Protein 7JLI (pdb70)

Nearest PDB structures (foldseek):
  7jli-assembly1_A  TM=1.004E+00  e=8.071E-49  Bacillus subtilis
  7jlr-assembly1_A-2  TM=1.001E+00  e=3.124E-47  Bacillus subtilis
  4u82-assembly1_A  TM=9.475E-01  e=7.177E-30  Staphylococcus aureus subsp. aureus N315
  1x09-assembly1_A  TM=9.627E-01  e=8.460E-27  Escherichia coli
  1x07-assembly1_A  TM=9.651E-01  e=2.805E-26  Escherichia coli

Solvent-accessible surface area: 13464 Å² total; per-residue (Å²): 228,49,65,63,113,54,0,93,177,30,125,36,3,78,1,0,0,0,0,22,27,7,30,12,154,12,0,168,122,124,106,79,85,80,46,29,0,17,60,35,2,17,57,4,7,18,122,5,0,100,8,0,45,93,7,46,4,114,6,0,0,0,16,31,57,52,59,167,115,174,168,61,87,157,122,9,34,56,56,53,61,87,22,25,17,64,10,14,119,70,27,28,92,80,0,64,146,46,57,0,21,6,74,53,15,12,66,91,107,49,18,44,60,112,0,49,161,33,12,91,123,0,28,104,68,0,42,168,30,125,25,6,22,0,1,25,0,30,50,13,11,0,178,80,2,52,81,56,1,49,141,57,7,58,78,91,44,172,124,63,85,23,85,119,141,83,58,86,135,85,49,29,40,72,49,7,70,9,107,78,22,72,74,4,62,0,1,0,5,0,11,28,58,114,135,45,39,62,0,0,55,76,5,5,72,212,17,67,64,12,68,30,116,32,18,1,7,34,3,137,82,78,68,2,6,48,6,0,0,71,19,15,77,83,74,122,206,189,86,66,231

Organism: Bacillus subtilis (strain 168) (NCBI:txid224308)

B-factor: mean 40.58, std 14.98, range [21.65, 144.67]

Sequence (241 aa):
RYTKEDILKGEIPEHIAIIMDGNGRWAKKRSLPRIAGHHEGMKVVKRTTKLANELGVKVLTLYAFSTENWKRPKMEVDFLMKLPEEFLNTYLPELVEENVQVRIIGDETALPAHTLRAIEKAVQDTAQNDGMILNFALNYGGRTTEIVSSAAKSLAEKVKEGSLNIEDIDEESLFSTYLMTESLQDPELLIRTSGEIRLSNFMLWQVAYSEFVFTDVLWPDFKEEDHFLQALGEFQQRGRRFGGI

CATH classification: 3.40.1180.10

Secondary structure (DSSP, 8-state):
---HHHHHTSPPPSEEEEE---HHHHHHHTT--HHHHHHHHHHHHHHHHHHHHHTT-SEEEEE---GGGS---HHHHHHHHHHHHHHHHHHHHHHHHTT-EEEEES-GGGS-HHHHHHHHHHHHHHTT--S-EEEEE-S--HHHHHHHHHHHHHHHHHHTS--GGG--HHHHHTTSTTTTSPPPSEEEE-TT----TTSSTTTTTT-EEEE--S-GGG--HHHHHHHHHHHHHHHT--S--

Structure (mmCIF, N/CA/C/O backbone):
data_7JLI
#
_entry.id   7JLI
#
_cell.length_a   59.539
_cell.length_b   59.539
_cell.length_c   161.798
_cell.angle_alpha   90.000
_cell.angle_beta   90.000
_cell.angle_gamma   90.000
#
_symmetry.space_group_name_H-M   'P 43 21 2'
#
loop_
_entity.id
_entity.type
_entity.pdbx_description
1 polymer 'Isoprenyl transferase'
2 non-polymer DI(HYDROXYETHYL)ETHER
3 water water
#
loop_
_atom_site.group_PDB
_atom_site.id
_atom_site.type_symbol
_atom_site.label_atom_id
_atom_site.label_alt_id
_atom_site.label_comp_id
_atom_site.label_asym_id
_atom_site.label_entity_id
_atom_site.label_seq_id
_atom_site.pdbx_PDB_ins_code
_atom_site.Cartn_x
_atom_site.Cartn_y
_atom_site.Cartn_z
_atom_site.occupancy
_atom_site.B_iso_or_equiv
_atom_site.auth_seq_id
_atom_site.auth_comp_id
_atom_site.auth_asym_id
_atom_site.auth_atom_id
_atom_site.pdbx_PDB_model_num
ATOM 1 N N . ARG A 1 20 ? 16.838 1.402 -33.452 1.00 88.93 20 ARG A N 1
ATOM 2 C CA . ARG A 1 20 ? 17.919 1.679 -34.389 1.00 91.48 20 ARG A CA 1
ATOM 3 C C . ARG A 1 20 ? 18.161 3.189 -34.553 1.00 85.73 20 ARG A C 1
ATOM 4 O O . ARG A 1 20 ? 19.270 3.603 -34.867 1.00 89.39 20 ARG A O 1
ATOM 12 N N . TYR A 1 21 ? 17.128 4.006 -34.326 1.00 76.84 21 TYR A N 1
ATOM 13 C CA . TYR A 1 21 ? 17.237 5.463 -34.409 1.00 71.47 21 TYR A CA 1
ATOM 14 C C . TYR A 1 21 ? 17.644 6.030 -33.047 1.00 68.55 21 TYR A C 1
ATOM 15 O O . TYR A 1 21 ? 16.936 5.830 -32.056 1.00 66.75 21 TYR A O 1
ATOM 24 N N . THR A 1 22 ? 18.777 6.739 -32.998 1.00 68.67 22 THR A N 1
ATOM 25 C CA . THR A 1 22 ? 19.182 7.454 -31.791 1.00 66.47 22 THR A CA 1
ATOM 26 C C . THR A 1 22 ? 18.444 8.790 -31.685 1.00 62.03 22 THR A C 1
ATOM 27 O O . THR A 1 22 ? 17.812 9.263 -32.632 1.00 58.89 22 THR A O 1
ATOM 31 N N . LYS A 1 23 ? 18.549 9.425 -30.518 1.00 62.45 23 LYS A N 1
ATOM 32 C CA . LYS A 1 23 ? 17.979 10.760 -30.381 1.00 60.64 23 LYS A CA 1
ATOM 33 C C . LYS A 1 23 ? 18.722 11.772 -31.251 1.00 62.58 23 LYS A C 1
ATOM 34 O O . LYS A 1 23 ? 18.107 12.680 -31.819 1.00 59.44 23 LYS A O 1
ATOM 40 N N . GLU A 1 24 ? 20.052 11.639 -31.368 1.00 68.06 24 GLU A N 1
ATOM 41 C CA . GLU A 1 24 ? 20.786 12.544 -32.248 1.00 71.72 24 GLU A CA 1
ATOM 42 C C . GLU A 1 24 ? 20.472 12.267 -33.711 1.00 69.09 24 GLU A C 1
ATOM 43 O O . GLU A 1 24 ? 20.473 13.192 -34.530 1.00 68.59 24 GLU A O 1
ATOM 49 N N . ASP A 1 25 ? 20.207 11.007 -34.059 1.00 68.26 25 ASP A N 1
ATOM 50 C CA . ASP A 1 25 ? 19.747 10.693 -35.405 1.00 66.66 25 ASP A CA 1
ATOM 51 C C . ASP A 1 25 ? 18.469 11.445 -35.724 1.00 60.44 25 ASP A C 1
ATOM 52 O O . ASP A 1 25 ? 18.317 12.003 -36.816 1.00 59.15 25 ASP A O 1
ATOM 57 N N . ILE A 1 26 ? 17.524 11.438 -34.781 1.00 56.31 26 ILE A N 1
ATOM 58 C CA . ILE A 1 26 ? 16.228 12.061 -35.002 1.00 51.33 26 ILE A CA 1
ATOM 59 C C . ILE A 1 26 ? 16.370 13.567 -35.121 1.00 50.56 26 ILE A C 1
ATOM 60 O O . ILE A 1 26 ? 15.748 14.191 -35.982 1.00 48.33 26 ILE A O 1
ATOM 65 N N . LEU A 1 27 ? 17.197 14.175 -34.267 1.00 52.90 27 LEU A N 1
ATOM 66 C CA . LEU A 1 27 ? 17.368 15.625 -34.288 1.00 53.60 27 LEU A CA 1
ATOM 67 C C . LEU A 1 27 ? 17.978 16.129 -35.585 1.00 55.29 27 LEU A C 1
ATOM 68 O O . LEU A 1 27 ? 17.909 17.329 -35.857 1.00 54.82 27 LEU A O 1
ATOM 73 N N . LYS A 1 28 ? 18.608 15.250 -36.365 1.00 57.60 28 LYS A N 1
ATOM 74 C CA . LYS A 1 28 ? 19.135 15.651 -37.663 1.00 59.51 28 LYS A CA 1
ATOM 75 C C . LYS A 1 28 ? 18.027 15.930 -38.679 1.00 56.43 28 LYS A C 1
ATOM 76 O O . LYS A 1 28 ? 18.250 16.690 -39.623 1.00 56.45 28 LYS A O 1
ATOM 82 N N . GLY A 1 29 ? 16.830 15.348 -38.515 1.00 53.71 29 GLY A N 1
ATOM 83 C CA . GLY A 1 29 ? 15.789 15.434 -39.490 1.00 52.14 29 GLY A CA 1
ATOM 84 C C . GLY A 1 29 ? 14.622 16.314 -39.062 1.00 49.27 29 GLY A C 1
ATOM 85 O O . GLY A 1 29 ? 14.697 17.064 -38.086 1.00 48.35 29 GLY A O 1
ATOM 86 N N . GLU A 1 30 ? 13.531 16.215 -39.818 1.00 48.07 30 GLU A N 1
ATOM 87 C CA . GLU A 1 30 ? 12.373 17.067 -39.584 1.00 46.56 30 GLU A CA 1
ATOM 88 C C . GLU A 1 30 ? 11.617 16.605 -38.345 1.00 42.45 30 GLU A C 1
ATOM 89 O O . GLU A 1 30 ? 11.303 15.419 -38.217 1.00 39.67 30 GLU A O 1
ATOM 95 N N . ILE A 1 31 ? 11.315 17.542 -37.459 1.00 41.85 31 ILE A N 1
ATOM 96 C CA . ILE A 1 31 ? 10.489 17.293 -36.271 1.00 40.08 31 ILE A CA 1
ATOM 97 C C . ILE A 1 31 ? 9.106 17.826 -36.563 1.00 38.66 31 ILE A C 1
ATOM 98 O O . ILE A 1 31 ? 8.961 19.035 -36.827 1.00 39.07 31 ILE A O 1
ATOM 103 N N . PRO A 1 32 ? 8.058 16.988 -36.571 1.00 36.89 32 PRO A N 1
ATOM 104 C CA . PRO A 1 32 ? 6.696 17.483 -36.746 1.00 35.56 32 PRO A CA 1
ATOM 105 C C . PRO A 1 32 ? 6.400 18.536 -35.704 1.00 35.43 32 PRO A C 1
ATOM 106 O O . PRO A 1 32 ? 6.724 18.355 -34.533 1.00 35.63 32 PRO A O 1
ATOM 110 N N . GLU A 1 33 ? 5.736 19.614 -36.113 1.00 36.02 33 GLU A N 1
ATOM 111 C CA . GLU A 1 33 ? 5.390 20.657 -35.148 1.00 36.02 33 GLU A CA 1
ATOM 112 C C . GLU A 1 33 ? 4.273 20.215 -34.213 1.00 32.66 33 GLU A C 1
ATOM 113 O O . GLU A 1 33 ? 4.299 20.539 -33.016 1.00 32.04 33 GLU A O 1
ATOM 119 N N . HIS A 1 34 ? 3.291 19.468 -34.715 1.00 29.89 34 HIS A N 1
ATOM 120 C CA . HIS A 1 34 ? 2.169 19.010 -33.896 1.00 28.24 34 HIS A CA 1
ATOM 121 C C . HIS A 1 34 ? 2.070 17.498 -34.014 1.00 27.46 34 HIS A C 1
ATOM 122 O O . HIS A 1 34 ? 1.884 16.966 -35.115 1.00 26.93 34 HIS A O 1
ATOM 129 N N . ILE A 1 35 ? 2.301 16.812 -32.905 1.00 25.80 35 ILE A N 1
ATOM 130 C CA . ILE A 1 35 ? 2.162 15.363 -32.811 1.00 25.66 35 ILE A CA 1
ATOM 131 C C . ILE A 1 35 ? 0.924 15.064 -31.988 1.00 25.85 35 ILE A C 1
ATOM 132 O O . ILE A 1 35 ? 0.745 15.645 -30.911 1.00 26.63 35 ILE A O 1
ATOM 137 N N . ALA A 1 36 ? 0.092 14.124 -32.448 1.00 25.21 36 ALA A N 1
ATOM 138 C CA . ALA A 1 36 ? -1.043 13.666 -31.622 1.00 24.80 36 ALA A CA 1
ATOM 139 C C . ALA A 1 36 ? -0.864 12.190 -31.309 1.00 24.71 36 ALA A C 1
ATOM 140 O O . ALA A 1 36 ? -0.414 11.425 -32.172 1.00 24.98 36 ALA A O 1
ATOM 142 N N . ILE A 1 37 ? -1.149 11.786 -30.070 1.00 24.43 37 ILE A N 1
ATOM 143 C CA . ILE A 1 37 ? -1.042 10.381 -29.671 1.00 24.00 37 ILE A CA 1
ATOM 144 C C . ILE A 1 37 ? -2.370 9.921 -29.094 1.00 25.05 37 ILE A C 1
ATOM 145 O O . ILE A 1 37 ? -2.871 10.520 -28.125 1.00 24.91 37 ILE A O 1
ATOM 150 N N . ILE A 1 38 ? -2.864 8.797 -29.604 1.00 24.84 38 ILE A N 1
ATOM 151 C CA . ILE A 1 38 ? -3.984 8.079 -29.011 1.00 25.06 38 ILE A CA 1
ATOM 152 C C . ILE A 1 38 ? -3.392 7.119 -27.974 1.00 26.43 38 ILE A C 1
ATOM 153 O O . ILE A 1 38 ? -2.710 6.150 -28.339 1.00 26.90 38 ILE A O 1
ATOM 158 N N . MET A 1 39 ? -3.622 7.407 -26.675 1.00 27.43 39 MET A N 1
ATOM 159 C CA . MET A 1 39 ? -2.958 6.697 -25.566 1.00 29.64 39 MET A CA 1
ATOM 160 C C . MET A 1 39 ? -3.697 5.405 -25.185 1.00 32.44 39 MET A C 1
ATOM 161 O O . MET A 1 39 ? -4.334 5.302 -24.139 1.00 37.03 39 MET A O 1
ATOM 166 N N . ASP A 1 40 ? -3.519 4.368 -25.968 1.00 31.29 40 ASP A N 1
ATOM 167 C CA . ASP A 1 40 ? -4.285 3.142 -25.775 1.00 31.20 40 ASP A CA 1
ATOM 168 C C . ASP A 1 40 ? -3.417 2.073 -25.099 1.00 32.11 40 ASP A C 1
ATOM 169 O O . ASP A 1 40 ? -2.188 2.088 -25.213 1.00 32.31 40 ASP A O 1
ATOM 174 N N . GLY A 1 41 ? -4.063 1.149 -24.377 1.00 30.82 41 GLY A N 1
ATOM 175 C CA . GLY A 1 41 ? -3.414 -0.031 -23.861 1.00 30.70 41 GLY A CA 1
ATOM 176 C C . GLY A 1 41 ? -3.167 -0.026 -22.344 1.00 31.71 41 GLY A C 1
ATOM 177 O O . GLY A 1 41 ? -2.522 -0.951 -21.839 1.00 33.00 41 GLY A O 1
ATOM 178 N N . ASN A 1 42 ? -3.655 0.986 -21.617 1.00 33.68 42 ASN A N 1
ATOM 179 C CA . ASN A 1 42 ? -3.414 1.020 -20.159 1.00 33.76 42 ASN A CA 1
ATOM 180 C C . ASN A 1 42 ? -3.965 -0.227 -19.473 1.00 32.83 42 ASN A C 1
ATOM 181 O O . ASN A 1 42 ? -3.312 -0.814 -18.590 1.00 33.87 42 ASN A O 1
ATOM 186 N N . GLY A 1 43 ? -5.191 -0.598 -19.808 1.00 31.45 43 GLY A N 1
ATOM 187 C CA . GLY A 1 43 ? -5.833 -1.771 -19.192 1.00 31.92 43 GLY A CA 1
ATOM 188 C C . GLY A 1 43 ? -5.127 -3.057 -19.554 1.00 32.39 43 GLY A C 1
ATOM 189 O O . GLY A 1 43 ? -4.905 -3.880 -18.690 1.00 32.06 43 GLY A O 1
ATOM 190 N N . ARG A 1 44 ? -4.822 -3.212 -20.831 1.00 32.27 44 ARG A N 1
ATOM 191 C CA . ARG A 1 44 ? -4.113 -4.393 -21.354 1.00 33.76 44 ARG A CA 1
ATOM 192 C C . ARG A 1 44 ? -2.759 -4.491 -20.655 1.00 32.74 44 ARG A C 1
ATOM 193 O O . ARG A 1 44 ? -2.354 -5.578 -20.336 1.00 33.63 44 ARG A O 1
ATOM 201 N N . TRP A 1 45 ? -2.122 -3.362 -20.390 1.00 28.64 45 TRP A N 1
ATOM 202 C CA . TRP A 1 45 ? -0.818 -3.376 -19.721 1.00 31.76 45 TRP A CA 1
ATOM 203 C C . TRP A 1 45 ? -0.951 -3.873 -18.293 1.00 31.36 45 TRP A C 1
ATOM 204 O O . TRP A 1 45 ? -0.167 -4.718 -17.832 1.00 32.19 45 TRP A O 1
ATOM 215 N N . ALA A 1 46 ? -1.957 -3.384 -17.576 1.00 30.17 46 ALA A N 1
ATOM 216 C CA . ALA A 1 46 ? -2.150 -3.820 -16.171 1.00 30.72 46 ALA A CA 1
ATOM 217 C C . ALA A 1 46 ? -2.332 -5.341 -16.119 1.00 33.74 46 ALA A C 1
ATOM 218 O O . ALA A 1 46 ? -1.701 -5.981 -15.305 1.00 33.74 46 ALA A O 1
ATOM 220 N N . LYS A 1 47 ? -3.152 -5.871 -17.012 1.00 36.16 47 LYS A N 1
ATOM 221 C CA . LYS A 1 47 ? -3.432 -7.320 -17.073 1.00 39.25 47 LYS A CA 1
ATOM 222 C C . LYS A 1 47 ? -2.133 -8.074 -17.349 1.00 39.01 47 LYS A C 1
ATOM 223 O O . LYS A 1 47 ? -1.879 -9.048 -16.687 1.00 38.78 47 LYS A O 1
ATOM 229 N N . LYS A 1 48 ? -1.329 -7.586 -18.280 1.00 38.92 48 LYS A N 1
ATOM 230 C CA . LYS A 1 48 ? -0.054 -8.251 -18.604 1.00 40.83 48 LYS A CA 1
ATOM 231 C C . LYS A 1 48 ? 0.820 -8.298 -17.351 1.00 38.60 48 LYS A C 1
ATOM 232 O O . LYS A 1 48 ? 1.426 -9.286 -17.132 1.00 37.99 48 LYS A O 1
ATOM 238 N N . ARG A 1 49 ? 0.793 -7.252 -16.545 1.00 36.57 49 ARG A N 1
ATOM 239 C CA . ARG A 1 49 ? 1.674 -7.127 -15.390 1.00 38.03 49 ARG A CA 1
ATOM 240 C C . ARG A 1 49 ? 1.085 -7.698 -14.097 1.00 35.72 49 ARG A C 1
ATOM 241 O O . ARG A 1 49 ? 1.707 -7.550 -13.035 1.00 34.33 49 ARG A O 1
ATOM 249 N N . SER A 1 50 ? -0.094 -8.332 -14.154 1.00 35.92 50 SER A N 1
ATOM 250 C CA . SER A 1 50 ? -0.828 -8.805 -12.962 1.00 35.68 50 SER A CA 1
ATOM 251 C C . SER A 1 50 ? -1.088 -7.684 -11.966 1.00 32.80 50 SER A C 1
ATOM 252 O O . SER A 1 50 ? -1.021 -7.885 -10.742 1.00 31.98 50 SER A O 1
ATOM 255 N N . LEU A 1 51 ? -1.369 -6.504 -12.485 1.00 30.81 51 LEU A N 1
ATOM 256 C CA . LEU A 1 51 ? -1.703 -5.338 -11.697 1.00 29.58 51 LEU A CA 1
ATOM 257 C C . LEU A 1 51 ? -3.167 -4.947 -11.897 1.00 29.74 51 LEU A C 1
ATOM 258 O O . LEU A 1 51 ? -3.749 -5.219 -12.952 1.00 29.83 51 LEU A O 1
ATOM 263 N N . PRO A 1 52 ? -3.793 -4.304 -10.919 1.00 30.26 52 PRO A N 1
ATOM 264 C CA . PRO A 1 52 ? -5.186 -3.884 -11.102 1.00 31.27 52 PRO A CA 1
ATOM 265 C C . PRO A 1 52 ? -5.288 -2.791 -12.158 1.00 31.46 52 PRO A C 1
ATOM 266 O O . PRO A 1 52 ? -4.358 -2.013 -12.392 1.00 30.12 52 PRO A O 1
ATOM 270 N N . ARG A 1 53 ? -6.487 -2.700 -12.753 1.00 35.30 53 ARG A N 1
ATOM 271 C CA . ARG A 1 53 ? -6.722 -1.725 -13.817 1.00 35.97 53 ARG A CA 1
ATOM 272 C C . ARG A 1 53 ? -6.339 -0.310 -13.389 1.00 33.63 53 ARG A C 1
ATOM 273 O O . ARG A 1 53 ? -5.687 0.410 -14.147 1.00 32.69 53 ARG A O 1
ATOM 281 N N . ILE A 1 54 ? -6.685 0.094 -12.159 1.00 32.04 54 ILE A N 1
ATOM 282 C CA . ILE A 1 54 ? -6.341 1.458 -11.758 1.00 31.58 54 ILE A CA 1
ATOM 283 C C . ILE A 1 54 ? -4.822 1.662 -11.681 1.00 31.69 54 ILE A C 1
ATOM 284 O O . ILE A 1 54 ? -4.347 2.787 -11.858 1.00 31.66 54 ILE A O 1
ATOM 289 N N . ALA A 1 55 ? -4.033 0.599 -11.467 1.00 31.87 55 ALA A N 1
ATOM 290 C CA . ALA A 1 55 ? -2.576 0.784 -11.552 1.00 33.57 55 ALA A CA 1
ATOM 291 C C . ALA A 1 55 ? -2.154 1.097 -12.977 1.00 32.29 55 ALA A C 1
ATOM 292 O O . ALA A 1 55 ? -1.201 1.847 -13.190 1.00 32.08 55 ALA A O 1
ATOM 294 N N . GLY A 1 56 ? -2.833 0.499 -13.958 1.00 31.16 56 GLY A N 1
ATOM 295 C CA . GLY A 1 56 ? -2.538 0.802 -15.355 1.00 31.43 56 GLY A CA 1
ATOM 296 C C . GLY A 1 56 ? -2.862 2.244 -15.687 1.00 32.12 56 GLY A C 1
ATOM 297 O O . GLY A 1 56 ? -2.046 2.952 -16.287 1.00 32.47 56 GLY A O 1
ATOM 298 N N . HIS A 1 57 ? -4.030 2.723 -15.225 1.00 32.79 57 HIS A N 1
ATOM 299 C CA . HIS A 1 57 ? -4.399 4.118 -15.438 1.00 34.27 57 HIS A CA 1
ATOM 300 C C . HIS A 1 57 ? -3.404 5.048 -14.788 1.00 33.61 57 HIS A C 1
ATOM 301 O O . HIS A 1 57 ? -3.034 6.072 -15.377 1.00 32.23 57 HIS A O 1
ATOM 308 N N . HIS A 1 58 ? -3.006 4.746 -13.539 1.00 33.47 58 HIS A N 1
ATOM 309 C CA . HIS A 1 58 ? -2.041 5.601 -12.858 1.00 35.13 58 HIS A CA 1
ATOM 310 C C . HIS A 1 58 ? -0.712 5.643 -13.604 1.00 35.47 58 HIS A C 1
ATOM 311 O O . HIS A 1 58 ? -0.075 6.700 -13.696 1.00 36.34 58 HIS A O 1
ATOM 318 N N . GLU A 1 59 ? -0.265 4.499 -14.128 1.00 35.03 59 GLU A N 1
ATOM 319 C CA . GLU A 1 59 ? 1.001 4.459 -14.847 1.00 37.67 59 GLU A CA 1
ATOM 320 C C . GLU A 1 59 ? 0.908 5.217 -16.169 1.00 36.04 59 GLU A C 1
ATOM 321 O O . GLU A 1 59 ? 1.863 5.903 -16.565 1.00 36.57 59 GLU A O 1
ATOM 327 N N . GLY A 1 60 ? -0.203 5.065 -16.888 1.00 34.72 60 GLY A N 1
ATOM 328 C CA . GLY A 1 60 ? -0.379 5.840 -18.113 1.00 34.57 60 GLY A CA 1
ATOM 329 C C . GLY A 1 60 ? -0.319 7.329 -17.837 1.00 37.02 60 GLY A C 1
ATOM 330 O O . GLY A 1 60 ? 0.207 8.111 -18.639 1.00 37.45 60 GLY A O 1
ATOM 331 N N . MET A 1 61 ? -0.857 7.744 -16.686 1.00 38.96 61 MET A N 1
ATOM 332 C CA . MET A 1 61 ? -0.745 9.139 -16.281 1.00 42.07 61 MET A CA 1
ATOM 333 C C . MET A 1 61 ? 0.718 9.540 -16.105 1.00 45.22 61 MET A C 1
ATOM 334 O O . MET A 1 61 ? 1.120 10.637 -16.506 1.00 45.25 61 MET A O 1
ATOM 339 N N . LYS A 1 62 ? 1.550 8.640 -15.569 1.00 48.52 62 LYS A N 1
ATOM 340 C CA . LYS A 1 62 ? 2.963 8.957 -15.339 1.00 52.58 62 LYS A CA 1
ATOM 341 C C . LYS A 1 62 ? 3.770 9.042 -16.640 1.00 50.17 62 LYS A C 1
ATOM 342 O O . LYS A 1 62 ? 4.686 9.867 -16.753 1.00 52.52 62 LYS A O 1
ATOM 348 N N . VAL A 1 63 ? 3.477 8.178 -17.621 1.00 46.08 63 VAL A N 1
ATOM 349 C CA . VAL A 1 63 ? 4.148 8.211 -18.924 1.00 42.78 63 VAL A CA 1
ATOM 350 C C . VAL A 1 63 ? 3.825 9.487 -19.699 1.00 38.88 63 VAL A C 1
ATOM 351 O O . VAL A 1 63 ? 4.582 9.863 -20.602 1.00 38.54 63 VAL A O 1
ATOM 355 N N . VAL A 1 64 ? 2.725 10.177 -19.367 1.00 35.60 64 VAL A N 1
ATOM 356 C CA . VAL A 1 64 ? 2.466 11.491 -19.972 1.00 33.29 64 VAL A CA 1
ATOM 357 C C . VAL A 1 64 ? 3.625 12.450 -19.702 1.00 34.31 64 VAL A C 1
ATOM 358 O O . VAL A 1 64 ? 4.085 13.155 -20.605 1.00 32.70 64 VAL A O 1
ATOM 362 N N . LYS A 1 65 ? 4.127 12.458 -18.472 1.00 36.03 65 LYS A N 1
ATOM 363 C CA . LYS A 1 65 ? 5.225 13.390 -18.121 1.00 39.84 65 LYS A CA 1
ATOM 364 C C . LYS A 1 65 ? 6.490 13.084 -18.917 1.00 39.37 65 LYS A C 1
ATOM 365 O O . LYS A 1 65 ? 7.041 14.002 -19.458 1.00 38.94 65 LYS A O 1
ATOM 371 N N . ARG A 1 66 ? 6.909 11.828 -18.988 1.00 40.03 66 ARG A N 1
ATOM 372 C CA . ARG A 1 66 ? 8.156 11.480 -19.712 1.00 42.93 66 ARG A CA 1
ATOM 373 C C . ARG A 1 66 ? 8.027 11.831 -21.193 1.00 38.87 66 ARG A C 1
ATOM 374 O O . ARG A 1 66 ? 8.955 12.372 -21.749 1.00 38.00 66 ARG A O 1
ATOM 382 N N . THR A 1 67 ? 6.883 11.522 -21.788 1.00 35.52 67 THR A N 1
ATOM 383 C CA . THR A 1 67 ? 6.675 11.808 -23.222 1.00 33.48 67 THR A CA 1
ATOM 384 C C . THR A 1 67 ? 6.691 13.316 -23.441 1.00 33.03 67 THR A C 1
ATOM 385 O O . THR A 1 67 ? 7.269 13.752 -24.404 1.00 32.28 67 THR A O 1
ATOM 389 N N . THR A 1 68 ? 6.068 14.063 -22.544 1.00 32.56 68 THR A N 1
ATOM 390 C CA . THR A 1 68 ? 6.039 15.515 -22.695 1.00 32.87 68 THR A CA 1
ATOM 391 C C . THR A 1 68 ? 7.451 16.070 -22.687 1.00 34.69 68 THR A C 1
ATOM 392 O O . THR A 1 68 ? 7.793 16.943 -23.491 1.00 33.78 68 THR A O 1
ATOM 396 N N . LYS A 1 69 ? 8.255 15.619 -21.725 1.00 37.07 69 LYS A N 1
ATOM 397 C CA . LYS A 1 69 ? 9.619 16.114 -21.585 1.00 40.24 69 LYS A CA 1
ATOM 398 C C . LYS A 1 69 ? 10.398 15.890 -22.876 1.00 37.89 69 LYS A C 1
ATOM 399 O O . LYS A 1 69 ? 11.065 16.804 -23.386 1.00 37.57 69 LYS A O 1
ATOM 405 N N . LEU A 1 70 ? 10.316 14.682 -23.425 1.00 36.83 70 LEU A N 1
ATOM 406 C CA . LEU A 1 70 ? 11.078 14.360 -24.633 1.00 36.78 70 LEU A CA 1
ATOM 407 C C . LEU A 1 70 ? 10.613 15.196 -25.818 1.00 3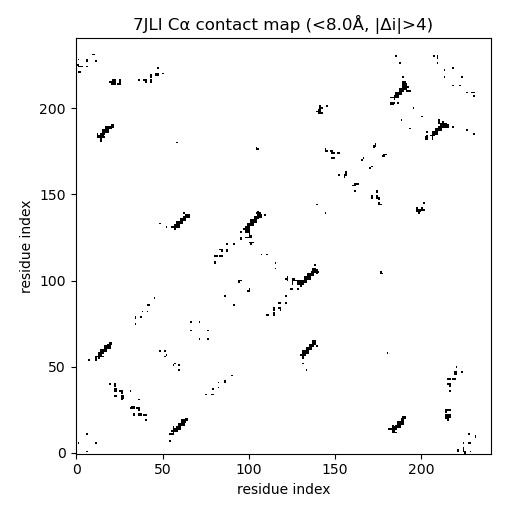4.78 70 LEU A C 1
ATOM 408 O O . LEU A 1 70 ? 11.429 15.770 -26.536 1.00 34.78 70 LEU A O 1
ATOM 413 N N . ALA A 1 71 ? 9.295 15.297 -26.018 1.00 33.72 71 ALA A N 1
ATOM 414 C CA . ALA A 1 71 ? 8.775 16.099 -27.125 1.00 32.74 71 ALA A CA 1
ATOM 415 C C . ALA A 1 71 ? 9.215 17.550 -26.998 1.00 33.93 71 ALA A C 1
ATOM 416 O O . ALA A 1 71 ? 9.604 18.181 -27.995 1.00 32.86 71 ALA A O 1
ATOM 418 N N . ASN A 1 72 ? 9.220 18.079 -25.766 1.00 36.64 72 ASN A N 1
ATOM 419 C CA . ASN A 1 72 ? 9.648 19.455 -25.550 1.00 40.25 72 ASN A CA 1
ATOM 420 C C . ASN A 1 72 ? 11.110 19.612 -25.900 1.00 42.25 72 ASN A C 1
ATOM 421 O O . ASN A 1 72 ? 11.508 20.602 -26.529 1.00 42.02 72 ASN A O 1
ATOM 426 N N . GLU A 1 73 ? 11.924 18.631 -25.495 1.00 45.09 73 GLU A N 1
ATOM 427 C CA . GLU A 1 73 ? 13.358 18.687 -25.752 1.00 48.73 73 GLU A CA 1
ATOM 428 C C . GLU A 1 73 ? 13.656 18.578 -27.237 1.00 47.60 73 GLU A C 1
ATOM 429 O O . GLU A 1 73 ? 14.669 19.119 -27.704 1.00 47.23 73 GLU A O 1
ATOM 435 N N . LEU A 1 74 ? 12.805 17.876 -27.990 1.00 39.74 74 LEU A N 1
ATOM 436 C CA . LEU A 1 74 ? 13.011 17.714 -29.433 1.00 41.27 74 LEU A CA 1
ATOM 437 C C . LEU A 1 74 ? 12.497 18.894 -30.242 1.00 39.95 74 LEU A C 1
ATOM 438 O O . LEU A 1 74 ? 12.650 18.894 -31.474 1.00 40.62 74 LEU A O 1
ATOM 443 N N . GLY A 1 75 ? 11.898 19.892 -29.597 1.00 38.69 75 GLY A N 1
ATOM 444 C CA . GLY A 1 75 ? 11.355 21.041 -30.299 1.00 37.72 75 GLY A CA 1
ATOM 445 C C . GLY A 1 75 ? 9.957 20.874 -30.857 1.00 36.85 75 GLY A C 1
ATOM 446 O O . GLY A 1 75 ? 9.544 21.673 -31.714 1.00 36.94 75 GLY A O 1
ATOM 447 N N . VAL A 1 76 ? 9.215 19.858 -30.411 1.00 35.67 76 VAL A N 1
ATOM 448 C CA . VAL A 1 76 ? 7.817 19.756 -30.799 1.00 34.64 76 VAL A CA 1
ATOM 449 C C . VAL A 1 76 ? 7.072 20.987 -30.305 1.00 33.91 76 VAL A C 1
ATOM 450 O O . VAL A 1 76 ? 7.315 21.473 -29.196 1.00 33.57 76 VAL A O 1
ATOM 454 N N . LYS A 1 77 ? 6.166 21.513 -31.136 1.00 34.72 77 LYS A N 1
ATOM 455 C CA . LYS A 1 77 ? 5.417 22.715 -30.765 1.00 36.10 77 LYS A CA 1
ATOM 456 C C . LYS A 1 77 ? 4.059 22.439 -30.128 1.00 32.84 77 LYS A C 1
ATOM 457 O O . LYS A 1 77 ? 3.621 23.223 -29.279 1.00 31.76 77 LYS A O 1
ATOM 463 N N . VAL A 1 78 ? 3.392 21.346 -30.493 1.00 30.75 78 VAL A N 1
ATOM 464 C CA . VAL A 1 78 ? 2.110 20.963 -29.898 1.00 30.33 78 VAL A CA 1
ATOM 465 C C . VAL A 1 78 ? 2.127 19.451 -29.709 1.00 28.57 78 VAL A C 1
ATOM 466 O O . VAL A 1 78 ? 2.373 18.708 -30.666 1.00 28.78 78 VAL A O 1
ATOM 470 N N . LEU A 1 79 ? 1.876 18.988 -28.486 1.00 28.10 79 LEU A N 1
ATOM 471 C CA . LEU A 1 79 ? 1.682 17.565 -28.233 1.00 27.20 79 LEU A CA 1
ATOM 472 C C . LEU A 1 79 ? 0.228 17.394 -27.780 1.00 26.71 79 LEU A C 1
ATOM 473 O O . LEU A 1 79 ? -0.131 17.840 -26.686 1.00 26.70 79 LEU A O 1
ATOM 478 N N . THR A 1 80 ? -0.601 16.753 -28.599 1.00 26.03 80 THR A N 1
ATOM 479 C CA . THR A 1 80 ? -1.970 16.438 -28.219 1.00 26.13 80 THR A CA 1
ATOM 480 C C . THR A 1 80 ? -1.995 15.000 -27.707 1.00 26.06 80 THR A C 1
ATOM 481 O O . THR A 1 80 ? -1.497 14.094 -28.391 1.00 25.70 80 THR A O 1
ATOM 485 N N . LEU A 1 81 ? -2.534 14.797 -26.496 1.00 25.56 81 LEU A N 1
ATOM 486 C CA . LEU A 1 81 ? -2.687 13.459 -25.916 1.00 25.62 81 LEU A CA 1
ATOM 487 C C . LEU A 1 81 ? -4.169 13.148 -25.723 1.00 26.30 81 LEU A C 1
ATOM 488 O O . LEU A 1 81 ? -4.865 13.859 -24.996 1.00 26.17 81 LEU A O 1
ATOM 493 N N . TYR A 1 82 ? -4.636 12.053 -26.317 1.00 26.91 82 TYR A N 1
ATOM 494 C CA . TYR A 1 82 ? -6.037 11.658 -26.256 1.00 28.94 82 TYR A CA 1
ATOM 495 C C . TYR A 1 82 ? -6.185 10.529 -25.261 1.00 31.61 82 TYR A C 1
ATOM 496 O O . TYR A 1 82 ? -5.526 9.492 -25.402 1.00 28.92 82 TYR A O 1
ATOM 505 N N . ALA A 1 83 ? -7.072 10.710 -24.287 1.00 31.99 83 ALA A N 1
ATOM 506 C CA . ALA A 1 83 ? -7.465 9.631 -23.393 1.00 33.44 83 ALA A CA 1
ATOM 507 C C . ALA A 1 83 ? -8.863 9.140 -23.732 1.00 38.24 83 ALA A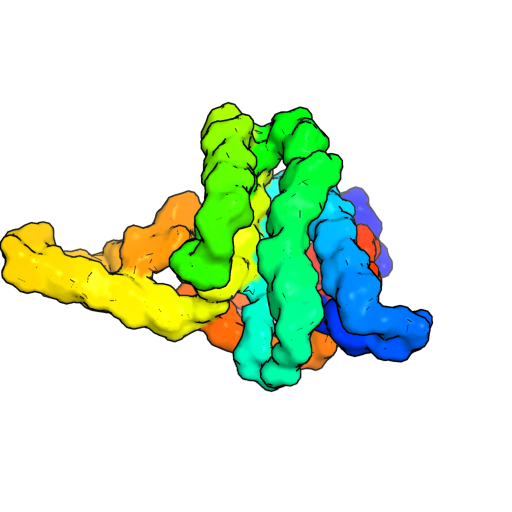 C 1
ATOM 508 O O . ALA A 1 83 ? -9.754 9.940 -24.036 1.00 38.83 83 ALA A O 1
ATOM 510 N N . PHE A 1 84 ? -9.052 7.833 -23.658 1.00 42.76 84 PHE A N 1
ATOM 511 C CA . PHE A 1 84 ? -10.372 7.248 -23.962 1.00 48.51 84 PHE A CA 1
ATOM 512 C C . PHE A 1 84 ? -11.330 7.540 -22.819 1.00 52.85 84 PHE A C 1
ATOM 513 O O . PHE A 1 84 ? -10.916 7.746 -21.686 1.00 49.59 84 PHE A O 1
ATOM 521 N N . SER A 1 85 ? -12.604 7.579 -23.169 1.00 60.41 85 SER A N 1
ATOM 522 C CA . SER A 1 85 ? -13.685 7.729 -22.176 1.00 66.93 85 SER A CA 1
ATOM 523 C C . SER A 1 85 ? -14.137 6.329 -21.754 1.00 74.35 85 SER A C 1
ATOM 524 O O . SER A 1 85 ? -13.563 5.325 -22.201 1.00 73.69 85 SER A O 1
ATOM 527 N N . T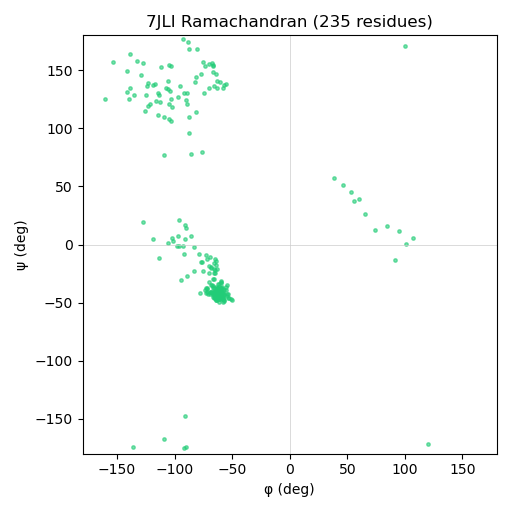HR A 1 86 ? -15.172 6.280 -20.935 1.00 82.43 86 THR A N 1
ATOM 528 C CA . THR A 1 86 ? -15.752 5.012 -20.424 1.00 90.60 86 THR A CA 1
ATOM 529 C C . THR A 1 86 ? -16.536 4.210 -21.497 1.00 100.95 86 THR A C 1
ATOM 530 O O . THR A 1 86 ? -16.848 3.051 -21.231 1.00 102.80 86 THR A O 1
ATOM 534 N N . GLU A 1 87 ? -16.846 4.805 -22.655 1.00 109.60 87 GLU A N 1
ATOM 535 C CA . GLU A 1 87 ? -17.715 4.235 -23.732 1.00 117.84 87 GLU A CA 1
ATOM 536 C C . GLU A 1 87 ? -17.201 2.947 -24.405 1.00 117.69 87 GLU A C 1
ATOM 537 O O . GLU A 1 87 ? -18.021 2.346 -25.103 1.00 122.36 87 GLU A O 1
ATOM 543 N N . ASN A 1 88 ? -15.908 2.611 -24.353 1.00 107.51 88 ASN A N 1
ATOM 544 C CA . ASN A 1 88 ? -15.414 1.339 -24.967 1.00 100.00 88 ASN A CA 1
ATOM 545 C C . ASN A 1 88 ? -16.026 0.120 -24.251 1.00 92.98 88 ASN A C 1
ATOM 546 O O . ASN A 1 88 ? -16.400 -0.854 -24.925 1.00 96.86 88 ASN A O 1
ATOM 551 N N . TRP A 1 89 ? -16.127 0.198 -22.923 1.00 81.89 89 TRP A N 1
ATOM 552 C CA . TRP A 1 89 ? -16.642 -0.911 -22.079 1.00 74.77 89 TRP A CA 1
ATOM 553 C C . TRP A 1 89 ? -17.073 -0.342 -20.722 1.00 70.59 89 TRP A C 1
ATOM 554 O O . TRP A 1 89 ? -16.256 0.311 -20.097 1.00 67.28 89 TRP A O 1
ATOM 565 N N . LYS A 1 90 ? -18.316 -0.585 -20.304 1.00 71.27 90 LYS A N 1
ATOM 566 C CA . LYS A 1 90 ? -18.854 -0.057 -19.022 1.00 68.73 90 LYS A CA 1
ATOM 567 C C . LYS A 1 90 ? -17.963 -0.524 -17.874 1.00 63.60 90 LYS A C 1
ATOM 568 O O . LYS A 1 90 ? -17.618 -1.690 -17.844 1.00 63.64 90 LYS A O 1
ATOM 574 N N . ARG A 1 91 ? -17.671 0.373 -16.938 1.00 59.61 91 ARG A N 1
ATOM 575 C CA . ARG A 1 91 ? -16.761 0.057 -15.814 1.00 55.73 91 ARG A CA 1
ATOM 576 C C . ARG A 1 91 ? -17.429 0.395 -14.492 1.00 55.17 91 ARG A C 1
ATOM 577 O O . ARG A 1 91 ? -18.331 1.216 -14.482 1.00 55.79 91 ARG A O 1
ATOM 585 N N . PRO A 1 92 ? -17.007 -0.234 -13.382 1.00 53.62 92 PRO A N 1
ATOM 586 C CA . PRO A 1 92 ? -17.596 0.019 -12.082 1.00 55.31 92 PRO A CA 1
ATOM 587 C C . PRO A 1 92 ? -17.327 1.428 -11.554 1.00 55.66 92 PRO A C 1
ATOM 588 O O . PRO A 1 92 ? -16.367 2.018 -11.939 1.00 54.52 92 PRO A O 1
ATOM 592 N N . LYS A 1 93 ? -18.214 1.900 -10.688 1.00 47.73 93 LYS A N 1
ATOM 593 C CA . LYS A 1 93 ? -18.144 3.253 -10.094 1.00 51.29 93 LYS A CA 1
ATOM 594 C C . LYS A 1 93 ? -16.760 3.550 -9.511 1.00 47.31 93 LYS A C 1
ATOM 595 O O . LYS A 1 93 ? -16.291 4.659 -9.729 1.00 45.66 93 LYS A O 1
ATOM 601 N N . MET A 1 94 ? -16.181 2.638 -8.731 1.00 45.72 94 MET A N 1
ATOM 602 C CA . MET A 1 94 ? -14.852 2.873 -8.167 1.00 43.67 94 MET A CA 1
ATOM 603 C C . MET A 1 94 ? -13.868 3.291 -9.258 1.00 42.05 94 MET A C 1
ATOM 604 O O . MET A 1 94 ? -13.129 4.269 -9.107 1.00 40.70 94 MET A O 1
ATOM 609 N N . GLU A 1 95 ? -13.856 2.567 -10.382 1.00 42.21 95 GLU A N 1
ATOM 610 C CA . GLU A 1 95 ? -12.885 2.859 -11.447 1.00 41.38 95 GLU A CA 1
ATOM 611 C C . GLU A 1 95 ? -13.217 4.171 -12.181 1.00 39.90 95 GLU A C 1
ATOM 612 O O . GLU A 1 95 ? -12.325 4.977 -12.494 1.00 38.44 95 GLU A O 1
ATOM 618 N N . VAL A 1 96 ? -14.500 4.402 -12.450 1.00 40.78 96 VAL A N 1
ATOM 619 C CA . VAL A 1 96 ? -14.942 5.651 -13.074 1.00 41.93 96 VAL A CA 1
ATOM 620 C C . VAL A 1 96 ? -14.504 6.849 -12.243 1.00 41.04 96 VAL A C 1
ATOM 621 O O . VAL A 1 96 ? -13.993 7.848 -12.778 1.00 39.95 96 VAL A O 1
ATOM 625 N N . ASP A 1 97 ? -14.766 6.797 -10.927 1.00 42.09 97 ASP A N 1
ATOM 626 C CA . ASP A 1 97 ? -14.370 7.886 -10.035 1.00 41.98 97 ASP A CA 1
ATOM 627 C C . ASP A 1 97 ? -12.860 8.041 -10.022 1.00 39.09 97 ASP A C 1
ATOM 628 O O . ASP A 1 97 ? -12.343 9.155 -9.933 1.00 37.66 97 ASP A O 1
ATOM 633 N N . PHE A 1 98 ? -12.134 6.932 -10.084 1.00 37.81 98 PHE A N 1
ATOM 634 C CA . PHE A 1 98 ? -10.675 7.020 -10.083 1.00 37.25 98 PHE A CA 1
ATOM 635 C C . PHE A 1 98 ? -10.180 7.762 -11.323 1.00 36.16 98 PHE A C 1
ATOM 636 O O . PHE A 1 98 ? -9.367 8.696 -11.228 1.00 34.37 98 PHE A O 1
ATOM 644 N N . LEU A 1 99 ? -10.699 7.390 -12.496 1.00 36.52 99 LEU A N 1
ATOM 645 C CA . LEU A 1 99 ? -10.320 8.085 -13.716 1.00 37.76 99 LEU A CA 1
ATOM 646 C C . LEU A 1 99 ? -10.658 9.561 -13.640 1.00 38.97 99 LEU A C 1
ATOM 647 O O . LEU A 1 99 ? -9.876 10.40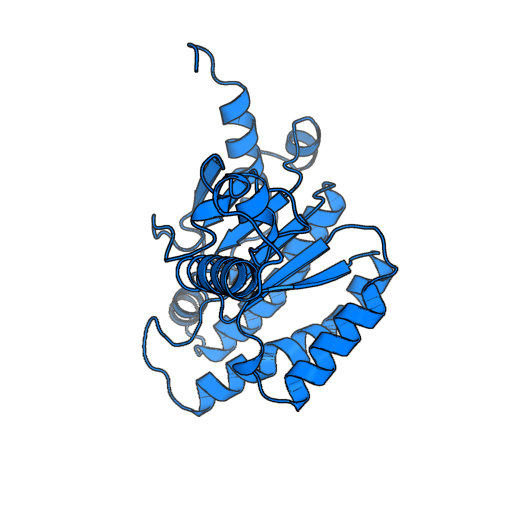9 -14.087 1.00 37.77 99 LEU A O 1
ATOM 652 N N . MET A 1 100 ? -11.832 9.886 -13.113 1.00 42.82 100 MET A N 1
ATOM 653 C CA . MET A 1 100 ? -12.237 11.286 -13.031 1.00 46.21 100 MET A CA 1
ATOM 654 C C . MET A 1 100 ? -11.346 12.105 -12.110 1.00 44.00 100 MET A C 1
ATOM 655 O O . MET A 1 100 ? -11.284 13.330 -12.259 1.00 43.97 100 MET A O 1
ATOM 660 N N . LYS A 1 101 ? -10.642 11.478 -11.171 1.00 43.29 101 LYS A N 1
ATOM 661 C CA . LYS A 1 101 ? -9.769 12.272 -10.316 1.00 43.81 101 LYS A CA 1
ATOM 662 C C . LYS A 1 101 ? -8.351 12.365 -10.855 1.00 40.33 101 LYS A C 1
ATOM 663 O O . LYS A 1 101 ? -7.559 13.150 -10.324 1.00 39.92 101 LYS A O 1
ATOM 669 N N . LEU A 1 102 ? -8.021 11.606 -11.902 1.00 37.76 102 LEU A N 1
ATOM 670 C CA . LEU A 1 102 ? -6.637 11.574 -12.383 1.00 35.86 102 LEU A CA 1
ATOM 671 C C . LEU A 1 102 ? -6.151 12.928 -12.900 1.00 33.81 102 LEU A C 1
ATOM 672 O O . LEU A 1 102 ? -4.962 13.232 -12.710 1.00 34.28 102 LEU A O 1
ATOM 677 N N . PRO A 1 103 ? -6.951 13.735 -13.593 1.00 32.52 103 PRO A N 1
ATOM 678 C CA . PRO A 1 103 ? -6.421 15.053 -14.016 1.00 32.12 103 PRO A CA 1
ATOM 679 C C . PRO A 1 103 ? -5.903 15.877 -12.844 1.00 33.75 103 PRO A C 1
ATOM 680 O O . PRO A 1 103 ? -4.851 16.521 -12.961 1.00 33.25 103 PRO A O 1
ATOM 684 N N . GLU A 1 104 ? -6.590 15.844 -11.693 1.00 35.53 104 GLU A N 1
ATOM 685 C CA . GLU A 1 104 ? -6.121 16.606 -10.536 1.00 38.70 104 GLU A CA 1
ATOM 686 C C . GLU A 1 104 ? -4.831 16.037 -9.978 1.00 37.99 104 GLU A C 1
ATOM 687 O O . GLU A 1 104 ? -3.932 16.793 -9.575 1.00 38.44 104 GLU A O 1
ATOM 693 N N . GLU A 1 105 ? -4.717 14.712 -9.918 1.00 37.44 105 GLU A N 1
ATOM 694 C CA . GLU A 1 105 ? -3.466 14.165 -9.432 1.00 38.26 105 GLU A CA 1
ATOM 695 C C . GLU A 1 105 ? -2.325 14.528 -10.373 1.00 36.40 105 GLU A C 1
ATOM 696 O O . GLU A 1 105 ? -1.224 14.867 -9.921 1.00 37.52 105 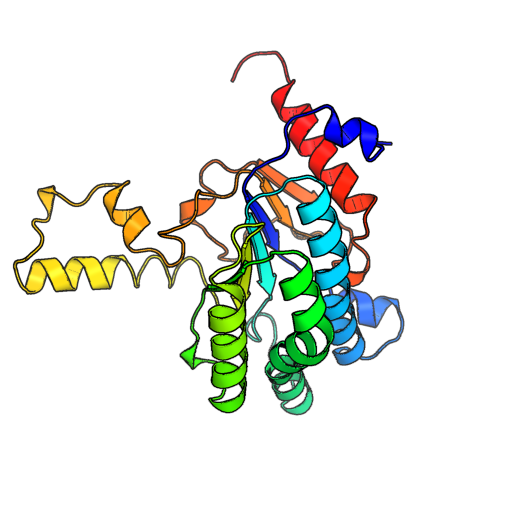GLU A O 1
ATOM 702 N N . PHE A 1 106 ? -2.570 14.477 -11.691 1.00 33.66 106 PHE A N 1
ATOM 703 C CA . PHE A 1 106 ? -1.507 14.826 -12.639 1.00 32.76 106 PHE A CA 1
ATOM 704 C C . PHE A 1 106 ? -1.026 16.260 -12.400 1.00 33.25 106 PHE A C 1
ATOM 705 O O . PHE A 1 106 ? 0.178 16.529 -12.344 1.00 34.09 106 PHE A O 1
ATOM 713 N N . LEU A 1 107 ? -1.970 17.191 -12.234 1.00 32.05 107 LEU A N 1
ATOM 714 C CA . LEU A 1 107 ? -1.610 18.592 -12.062 1.00 34.45 107 LEU A CA 1
ATOM 715 C C . LEU A 1 107 ? -0.931 18.833 -10.722 1.00 37.42 107 LEU A C 1
ATOM 716 O O . LEU A 1 107 ? 0.053 19.577 -10.647 1.00 37.65 107 LEU A O 1
ATOM 721 N N . ASN A 1 108 ? -1.447 18.216 -9.652 1.00 39.62 108 ASN A N 1
ATOM 722 C CA . ASN A 1 108 ? -0.793 18.313 -8.346 1.00 43.64 108 ASN A CA 1
ATOM 723 C C . ASN A 1 108 ? 0.644 17.818 -8.416 1.00 43.46 108 ASN A C 1
ATOM 724 O O . ASN A 1 108 ? 1.541 18.406 -7.811 1.00 45.44 108 ASN A O 1
ATOM 729 N N . THR A 1 109 ? 0.878 16.710 -9.117 1.00 41.37 109 THR A N 1
ATOM 730 C CA . THR A 1 109 ? 2.224 16.154 -9.117 1.00 42.45 109 THR A CA 1
ATOM 731 C C . THR A 1 109 ? 3.150 16.920 -10.055 1.00 42.11 109 THR A C 1
ATOM 732 O O . THR A 1 109 ? 4.299 17.201 -9.690 1.00 44.10 109 THR A O 1
ATOM 736 N N . TYR A 1 110 ? 2.662 17.292 -11.253 1.00 39.67 110 TYR A N 1
ATOM 737 C CA . TYR A 1 110 ? 3.546 17.717 -12.338 1.00 39.67 110 TYR A CA 1
ATOM 738 C C . TYR A 1 110 ? 3.435 19.179 -12.752 1.00 39.84 110 TYR A C 1
ATOM 739 O O . TYR A 1 110 ? 4.301 19.646 -13.512 1.00 39.87 110 TYR A O 1
ATOM 748 N N . LEU A 1 111 ? 2.422 19.923 -12.303 1.00 39.97 111 LEU A N 1
ATOM 749 C CA . LEU A 1 111 ? 2.284 21.291 -12.808 1.00 40.59 111 LEU A CA 1
ATOM 750 C C . LEU A 1 111 ? 3.500 22.174 -12.525 1.00 43.38 111 LEU A C 1
ATOM 751 O O . LEU A 1 111 ? 3.905 22.913 -13.441 1.00 43.59 111 LEU A O 1
ATOM 756 N N . PRO A 1 112 ? 4.139 22.150 -11.353 1.00 47.57 112 PRO A N 1
ATOM 757 C CA . PRO A 1 112 ? 5.317 23.033 -11.189 1.00 51.24 112 PRO A CA 1
ATOM 758 C C . PRO A 1 112 ? 6.424 22.780 -12.204 1.00 51.55 112 PRO A C 1
ATOM 759 O O . PRO A 1 112 ? 7.059 23.734 -12.672 1.00 52.33 112 PRO A O 1
ATOM 763 N N . GLU A 1 113 ? 6.679 21.517 -12.552 1.00 52.72 113 GLU A N 1
ATOM 764 C CA . GLU A 1 113 ? 7.651 21.218 -13.595 1.00 54.83 113 GLU A CA 1
ATOM 765 C C . GLU A 1 113 ? 7.182 21.777 -14.928 1.00 50.30 113 GLU A C 1
ATOM 766 O O . GLU A 1 113 ? 7.933 22.467 -15.620 1.00 49.62 113 GLU A O 1
ATOM 772 N N . LEU A 1 114 ? 5.915 21.533 -15.279 1.00 46.84 114 LEU A N 1
ATOM 773 C CA . LEU A 1 114 ? 5.381 22.078 -16.535 1.00 44.34 114 LEU A CA 1
ATOM 774 C C . LEU A 1 114 ? 5.568 23.589 -16.615 1.00 45.88 114 LEU A C 1
ATOM 775 O O . LEU A 1 114 ? 5.946 24.124 -17.666 1.00 44.78 114 LEU A O 1
ATOM 780 N N . VAL A 1 115 ? 5.317 24.293 -15.508 1.00 49.39 115 VAL A N 1
ATOM 781 C CA . VAL A 1 115 ? 5.497 25.744 -15.477 1.00 53.32 115 VAL A CA 1
ATOM 782 C C . VAL A 1 115 ? 6.950 26.105 -15.754 1.00 56.66 115 VAL A C 1
ATOM 783 O O . VAL A 1 115 ? 7.248 26.988 -16.569 1.00 56.49 115 VAL A O 1
ATOM 787 N N . GLU A 1 116 ? 7.871 25.410 -15.084 1.00 60.19 116 GLU A N 1
ATOM 788 C CA . GLU A 1 116 ? 9.296 25.681 -15.230 1.00 65.32 116 GLU A CA 1
ATOM 789 C C . GLU A 1 116 ? 9.797 25.356 -16.630 1.00 60.60 116 GLU A C 1
ATOM 790 O O . GLU A 1 116 ? 10.742 25.994 -17.106 1.00 61.07 116 GLU A O 1
ATOM 796 N N . GLU A 1 117 ? 9.181 24.379 -17.307 1.00 60.85 117 GLU A N 1
ATOM 797 C CA . GLU A 1 117 ? 9.562 23.989 -18.668 1.00 57.72 117 GLU A CA 1
ATOM 798 C C . GLU A 1 117 ? 8.884 24.842 -19.738 1.00 52.58 117 GLU A C 1
ATOM 799 O O . GLU A 1 117 ? 9.006 24.536 -20.938 1.00 50.32 117 GLU A O 1
ATOM 805 N N . ASN A 1 118 ? 8.179 25.905 -19.339 1.00 50.56 118 ASN A N 1
ATOM 806 C CA . ASN A 1 118 ? 7.584 26.846 -20.281 1.00 47.94 118 ASN A CA 1
ATOM 807 C C . ASN A 1 118 ? 6.495 26.184 -21.124 1.00 43.49 118 ASN A C 1
ATOM 808 O O . ASN A 1 118 ? 6.191 26.635 -22.223 1.00 42.30 118 ASN A O 1
ATOM 813 N N . VAL A 1 119 ? 5.864 25.132 -20.597 1.00 41.23 119 VAL A N 1
ATOM 814 C CA . VAL A 1 119 ? 4.786 24.435 -21.287 1.00 37.71 119 VAL A CA 1
ATOM 815 C C . VAL A 1 119 ? 3.481 25.203 -21.084 1.00 37.05 119 VAL A C 1
ATOM 816 O O . VAL A 1 119 ? 3.235 25.771 -20.011 1.00 38.16 119 VAL A O 1
ATOM 820 N N . GLN A 1 120 ? 2.633 25.215 -22.111 1.00 34.86 120 GLN A N 1
ATOM 821 C CA . GLN A 1 120 ? 1.272 25.736 -22.009 1.00 34.88 120 GLN A CA 1
ATOM 822 C C . GLN A 1 120 ? 0.293 24.569 -21.973 1.00 32.77 120 GLN A C 1
ATOM 823 O O . GLN A 1 120 ? 0.218 23.795 -22.934 1.00 31.00 120 GLN A O 1
ATOM 829 N N . VAL A 1 121 ? -0.496 24.474 -20.909 1.00 32.93 121 VAL A N 1
ATOM 830 C CA . VAL A 1 121 ? -1.457 23.379 -20.762 1.00 31.28 121 VAL A CA 1
ATOM 831 C C . VAL A 1 121 ? -2.786 23.828 -21.355 1.00 31.54 121 VAL A C 1
ATOM 832 O O . VAL A 1 121 ? -3.258 24.934 -21.070 1.00 32.69 121 VAL A O 1
ATOM 836 N N . ARG A 1 122 ? -3.371 22.990 -22.209 1.00 30.10 122 ARG A N 1
ATOM 837 C CA . ARG A 1 122 ? -4.659 23.289 -22.818 1.00 30.19 122 ARG A CA 1
ATOM 838 C C . ARG A 1 122 ? -5.478 22.013 -22.829 1.00 29.80 122 ARG A C 1
ATOM 839 O O . ARG A 1 122 ? -4.952 20.903 -22.645 1.00 28.65 122 ARG A O 1
ATOM 847 N N . ILE A 1 123 ? -6.781 22.161 -23.040 1.00 30.71 123 ILE A N 1
ATOM 848 C CA . ILE A 1 123 ? -7.637 20.983 -23.093 1.00 30.15 123 ILE A CA 1
ATOM 849 C C . ILE A 1 123 ? -8.695 21.166 -24.174 1.00 29.58 123 ILE A C 1
ATOM 850 O O . ILE A 1 123 ? -9.109 22.290 -24.470 1.00 30.57 123 ILE A O 1
ATOM 855 N N . ILE A 1 124 ? -9.125 20.052 -24.785 1.00 29.03 124 ILE A N 1
ATOM 856 C CA . ILE A 1 124 ? -10.259 20.064 -25.705 1.00 28.37 124 ILE A CA 1
ATOM 857 C C . ILE A 1 124 ? -11.178 18.910 -25.329 1.00 28.30 124 ILE A C 1
ATOM 858 O O . ILE A 1 124 ? -10.762 17.935 -24.701 1.00 27.37 124 ILE A O 1
ATOM 863 N N . GLY A 1 125 ? -12.437 19.029 -25.727 1.00 29.48 125 GLY A N 1
ATOM 864 C CA . GLY A 1 125 ? -13.433 18.018 -25.415 1.00 29.76 125 GLY A CA 1
ATOM 865 C C . GLY A 1 125 ? -14.572 18.616 -24.607 1.00 30.92 125 GLY A C 1
ATOM 866 O O . GLY A 1 125 ? -14.687 19.831 -24.448 1.00 31.59 125 GLY A O 1
ATOM 867 N N . ASP A 1 126 ? -15.443 17.738 -24.117 1.00 31.26 126 ASP A N 1
ATOM 868 C CA . ASP A 1 126 ? -16.656 18.160 -23.424 1.00 32.40 126 ASP A CA 1
ATOM 869 C C . ASP A 1 126 ? -16.303 18.336 -21.953 1.00 31.17 126 ASP A C 1
ATOM 870 O O . ASP A 1 126 ? -16.309 17.378 -21.168 1.00 29.89 126 ASP A O 1
ATOM 875 N N . GLU A 1 127 ? -16.002 19.583 -21.572 1.00 32.26 127 GLU A N 1
ATOM 876 C CA . GLU A 1 127 ? -15.623 19.844 -20.178 1.00 32.51 127 GLU A CA 1
ATOM 877 C C . GLU A 1 127 ? -16.793 19.652 -19.218 1.00 32.66 127 GLU A C 1
ATOM 878 O O . GLU A 1 127 ? -16.575 19.457 -18.018 1.00 32.37 127 GLU A O 1
ATOM 884 N N . THR A 1 128 ? -18.032 19.679 -19.709 1.00 33.77 128 THR A N 1
ATOM 885 C CA . THR A 1 128 ? -19.154 19.503 -18.807 1.00 36.06 128 THR A CA 1
ATOM 886 C C . THR A 1 128 ? -19.232 18.090 -18.253 1.00 35.43 128 THR A C 1
ATOM 887 O O . THR A 1 128 ? -20.013 17.854 -17.328 1.00 36.11 128 THR A O 1
ATOM 891 N N . ALA A 1 129 ? -18.444 17.162 -18.800 1.00 33.78 129 ALA A N 1
ATOM 892 C CA . ALA A 1 129 ? -18.373 15.800 -18.301 1.00 34.09 129 ALA A CA 1
ATOM 893 C C . ALA A 1 129 ? -17.505 15.662 -17.051 1.00 34.47 129 ALA A C 1
ATOM 894 O O . ALA A 1 129 ? -17.475 14.592 -16.451 1.00 35.17 129 ALA A O 1
ATOM 896 N N . LEU A 1 130 ? -16.795 16.697 -16.652 1.00 35.02 130 LEU A N 1
ATOM 897 C CA . LEU A 1 130 ? -15.986 16.572 -15.447 1.00 35.46 130 LEU A CA 1
ATOM 898 C C . LEU A 1 130 ? -16.647 17.303 -14.288 1.00 35.12 130 LEU A C 1
ATOM 899 O O . LEU A 1 130 ? -17.398 18.263 -14.496 1.00 35.45 130 LEU A O 1
ATOM 904 N N . PRO A 1 131 ? -16.374 16.912 -13.046 1.00 34.53 131 PRO A N 1
ATOM 905 C CA . PRO A 1 131 ? -16.991 17.606 -11.914 1.00 35.25 131 PRO A CA 1
ATOM 906 C C . PRO A 1 131 ? -16.330 18.966 -11.678 1.00 34.87 131 PRO A C 1
ATOM 907 O O . PRO A 1 131 ? -15.183 19.216 -12.076 1.00 33.41 131 PRO A O 1
ATOM 911 N N . ALA A 1 132 ? -17.082 19.852 -11.019 1.00 36.68 132 ALA A N 1
ATOM 912 C CA . ALA A 1 132 ? -16.645 21.240 -10.861 1.00 37.51 132 ALA A CA 1
ATOM 913 C C . ALA A 1 132 ? -15.255 21.353 -10.229 1.00 37.96 132 ALA A C 1
ATOM 914 O O . ALA A 1 132 ? -14.447 22.194 -10.644 1.00 36.70 132 ALA A O 1
ATOM 916 N N . HIS A 1 133 ? -14.989 20.572 -9.177 1.00 39.88 133 HIS A N 1
ATOM 917 C CA . HIS A 1 133 ? -13.702 20.638 -8.476 1.00 42.16 133 HIS A CA 1
ATOM 918 C C . HIS A 1 133 ? -12.556 20.340 -9.425 1.00 40.01 133 HIS A C 1
ATOM 919 O O . HIS A 1 133 ? -11.510 21.005 -9.401 1.00 40.17 133 HIS A O 1
ATOM 926 N N . THR A 1 134 ? -12.747 19.353 -10.294 1.00 38.27 134 THR A N 1
ATOM 927 C CA . THR A 1 134 ? -11.728 19.021 -11.280 1.00 37.44 134 THR A CA 1
ATOM 928 C C . THR A 1 134 ? -11.624 20.099 -12.353 1.00 36.18 134 THR A C 1
ATOM 929 O O . THR A 1 134 ? -10.520 20.493 -12.742 1.00 35.64 134 THR A O 1
ATOM 933 N N . LEU A 1 135 ? -12.760 20.611 -12.828 1.00 36.11 135 LEU A N 1
ATOM 934 C CA . LEU A 1 135 ? -12.703 21.715 -13.785 1.00 36.22 135 LEU A CA 1
ATOM 935 C C . LEU A 1 135 ? -11.956 22.912 -13.216 1.00 37.05 135 LEU A C 1
ATOM 936 O O . LEU A 1 135 ? -11.182 23.559 -13.928 1.00 35.54 135 LEU A O 1
ATOM 941 N N . ARG A 1 136 ? -12.187 23.237 -11.937 1.00 39.28 136 ARG A N 1
ATOM 942 C CA . ARG A 1 136 ? -11.556 24.416 -11.365 1.00 42.14 136 ARG A CA 1
ATOM 943 C C . ARG A 1 136 ? -10.046 24.244 -11.343 1.00 40.42 136 ARG A C 1
ATOM 944 O O . ARG A 1 136 ? -9.306 25.195 -11.600 1.00 40.74 136 ARG A O 1
ATOM 952 N N . ALA A 1 137 ? -9.568 23.020 -11.089 1.00 38.92 137 ALA A N 1
ATOM 953 C CA . ALA A 1 137 ? -8.126 22.799 -11.040 1.00 40.46 137 ALA A CA 1
ATOM 954 C C . ALA A 1 137 ? -7.532 22.845 -12.438 1.00 38.44 137 ALA A C 1
ATOM 955 O O . ALA A 1 137 ? -6.447 23.402 -12.651 1.00 39.07 137 ALA A O 1
ATOM 957 N N . ILE A 1 138 ? -8.221 22.236 -13.399 1.00 36.59 138 ILE A N 1
ATOM 958 C CA . ILE A 1 138 ? -7.757 22.291 -14.782 1.00 34.76 138 ILE A CA 1
ATOM 959 C C . ILE A 1 138 ? -7.713 23.731 -15.257 1.00 36.13 138 ILE A C 1
ATOM 960 O O . ILE A 1 138 ? -6.720 24.166 -15.842 1.00 35.65 138 ILE A O 1
ATOM 965 N N . GLU A 1 139 ? -8.765 24.510 -14.976 1.00 38.29 139 GLU A N 1
ATOM 966 C CA . GLU A 1 139 ? -8.765 25.891 -15.452 1.00 41.25 139 GLU A CA 1
ATOM 967 C C . GLU A 1 139 ? -7.626 26.687 -14.824 1.00 42.51 139 GLU A C 1
ATOM 968 O O . GLU A 1 139 ? -6.998 27.519 -15.491 1.00 42.47 139 GLU A O 1
ATOM 974 N N . LYS A 1 140 ? -7.323 26.433 -13.547 1.00 43.19 140 LYS A N 1
ATOM 975 C CA . LYS A 1 140 ? -6.218 27.131 -12.904 1.00 46.06 140 LYS A CA 1
ATOM 976 C C . LYS A 1 140 ? -4.893 26.806 -13.586 1.00 42.39 140 LYS A C 1
ATOM 977 O O . LYS A 1 140 ? -4.033 27.684 -13.739 1.00 44.15 140 LYS A O 1
ATOM 983 N N . ALA A 1 141 ? -4.688 25.541 -13.942 1.00 38.50 141 ALA A N 1
ATOM 984 C CA . ALA A 1 141 ? -3.454 25.138 -14.613 1.00 37.00 141 ALA A CA 1
ATOM 985 C C . ALA A 1 141 ? -3.339 25.775 -15.990 1.00 36.33 141 ALA A C 1
ATOM 986 O O . ALA A 1 141 ? -2.259 26.226 -16.391 1.00 36.64 141 ALA A O 1
ATOM 988 N N . VAL A 1 142 ? -4.454 25.844 -16.691 1.00 35.07 142 VAL A N 1
ATOM 989 C CA . VAL A 1 142 ? -4.459 26.509 -18.012 1.00 35.37 142 VAL A CA 1
ATOM 990 C C . VAL A 1 142 ? -4.076 27.980 -17.803 1.00 39.92 142 VAL A C 1
ATOM 991 O O . VAL A 1 142 ? -3.184 28.431 -18.440 1.00 39.53 142 VAL A O 1
ATOM 995 N N . GLN A 1 143 ? -4.720 28.653 -16.862 1.00 44.40 143 GLN A N 1
ATOM 996 C CA . GLN A 1 143 ? -4.444 30.092 -16.631 1.00 50.00 143 GLN A CA 1
ATOM 997 C C . GLN A 1 143 ? -3.007 30.273 -16.153 1.00 50.39 143 GLN A C 1
ATOM 998 O O . GLN A 1 143 ? -2.364 31.127 -16.670 1.00 52.01 143 GLN A O 1
ATOM 1004 N N . ASP A 1 144 ? -2.524 29.430 -15.254 1.00 49.06 144 ASP A N 1
ATOM 1005 C CA . ASP A 1 144 ? -1.147 29.561 -14.714 1.00 50.84 144 ASP A CA 1
ATOM 1006 C C . ASP A 1 144 ? -0.082 29.333 -15.781 1.00 49.02 144 ASP A C 1
ATOM 1007 O O . ASP A 1 144 ? 1.013 29.764 -15.548 1.00 51.53 144 ASP A O 1
ATOM 1012 N N . THR A 1 145 ? -0.374 28.599 -16.854 1.00 44.36 145 THR A N 1
ATOM 1013 C CA . THR A 1 145 ? 0.597 28.376 -17.920 1.00 43.12 145 THR A CA 1
ATOM 1014 C C . THR A 1 145 ? 0.300 29.168 -19.188 1.00 43.47 145 THR A C 1
ATOM 1015 O O . THR A 1 145 ? 1.040 29.027 -20.170 1.00 42.52 145 THR A O 1
ATOM 1019 N N . ALA A 1 146 ? -0.759 29.980 -19.219 1.00 45.13 146 ALA A N 1
ATOM 1020 C CA . ALA A 1 146 ? -1.088 30.651 -20.477 1.00 46.87 146 ALA A CA 1
ATOM 1021 C C . ALA A 1 146 ? -0.089 31.736 -20.856 1.00 51.29 146 ALA A C 1
ATOM 1022 O O . ALA A 1 146 ? -0.046 32.130 -22.024 1.00 51.95 146 ALA A O 1
ATOM 1024 N N . GLN A 1 147 ? 0.714 32.233 -19.932 1.00 55.58 147 GLN A N 1
ATOM 1025 C CA . GLN A 1 147 ? 1.735 33.172 -20.360 1.00 60.35 147 GLN A CA 1
ATOM 1026 C C . GLN A 1 147 ? 3.090 32.510 -20.567 1.00 56.97 147 GLN A C 1
ATOM 1027 O O . GLN A 1 147 ? 4.059 33.200 -20.878 1.00 59.24 147 GLN A O 1
ATOM 1033 N N . ASN A 1 148 ? 3.170 31.187 -20.484 1.00 51.20 148 ASN A N 1
ATOM 1034 C CA . ASN A 1 148 ? 4.299 30.506 -21.104 1.00 48.40 148 ASN A CA 1
ATOM 1035 C C . ASN A 1 148 ? 4.168 30.592 -22.623 1.00 46.79 148 ASN A C 1
ATOM 1036 O O . ASN A 1 148 ? 3.073 30.771 -23.154 1.00 45.26 148 ASN A O 1
ATOM 1041 N N . ASP A 1 149 ? 5.300 30.493 -23.331 1.00 48.01 149 ASP A N 1
ATOM 1042 C CA . ASP A 1 149 ? 5.239 30.520 -24.794 1.00 48.42 149 ASP A CA 1
ATOM 1043 C C . ASP A 1 149 ? 5.950 29.333 -25.431 1.00 46.06 149 ASP A C 1
ATOM 1044 O O . ASP A 1 149 ? 6.241 29.376 -26.628 1.00 45.91 149 ASP A O 1
ATOM 1049 N N . GLY A 1 150 ? 6.182 28.261 -24.674 1.00 44.11 150 GLY A N 1
ATOM 1050 C CA . GLY A 1 150 ? 6.816 27.055 -25.174 1.00 42.97 150 GLY A CA 1
ATOM 1051 C C . GLY A 1 150 ? 5.821 26.037 -25.697 1.00 39.63 150 GLY A C 1
ATOM 1052 O O . GLY A 1 150 ? 4.745 26.380 -26.192 1.00 38.61 150 GLY A O 1
ATOM 1053 N N . MET A 1 151 ? 6.162 24.757 -25.543 1.00 38.31 151 MET A N 1
ATOM 1054 C CA . MET A 1 151 ? 5.353 23.703 -26.143 1.00 35.85 151 MET A CA 1
ATOM 1055 C C . MET A 1 151 ? 3.948 23.676 -25.553 1.00 34.02 151 MET A C 1
ATOM 1056 O O . MET A 1 151 ? 3.758 23.839 -24.344 1.00 33.61 151 MET A O 1
ATOM 1061 N N . ILE A 1 152 ? 2.960 23.442 -26.412 1.00 32.45 152 ILE A N 1
ATOM 1062 C CA . ILE A 1 152 ? 1.582 23.309 -25.971 1.00 30.14 152 ILE A CA 1
ATOM 1063 C C . ILE A 1 152 ? 1.349 21.837 -25.670 1.00 29.41 152 ILE A C 1
ATOM 1064 O O . ILE A 1 152 ? 1.594 20.984 -26.516 1.00 28.88 152 ILE A O 1
ATOM 1069 N N . LEU A 1 153 ? 0.912 21.538 -24.457 1.00 29.48 153 LEU A N 1
ATOM 1070 C CA . LEU A 1 153 ? 0.491 20.197 -24.074 1.00 28.56 153 LEU A CA 1
ATOM 1071 C C . LEU A 1 153 ? -1.032 20.218 -24.050 1.00 28.75 153 LEU A C 1
ATOM 1072 O O . LEU A 1 153 ? -1.640 20.822 -23.160 1.00 28.36 153 LEU A O 1
ATOM 1077 N N . ASN A 1 154 ? -1.637 19.603 -25.054 1.00 28.63 154 ASN A N 1
ATOM 1078 C CA . ASN A 1 154 ? -3.065 19.696 -25.326 1.00 28.63 154 ASN A CA 1
ATOM 1079 C C . ASN A 1 154 ? -3.724 18.354 -24.985 1.00 27.74 154 ASN A C 1
ATOM 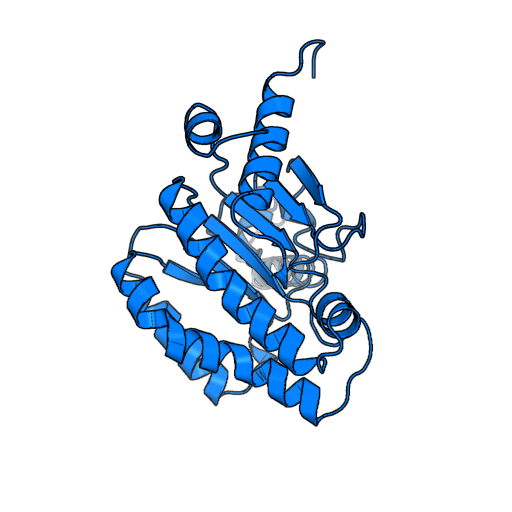1080 O O . ASN A 1 154 ? -3.528 17.363 -25.696 1.00 27.57 154 ASN A O 1
ATOM 1085 N N . PHE A 1 155 ? -4.511 18.312 -23.914 1.00 27.21 155 PHE A N 1
ATOM 1086 C CA . PHE A 1 155 ? -5.198 17.076 -23.528 1.00 26.59 155 PHE A CA 1
ATOM 1087 C C . PHE A 1 155 ? -6.558 16.995 -24.203 1.00 26.66 155 PHE A C 1
ATOM 1088 O O . PHE A 1 155 ? -7.342 17.945 -24.135 1.00 27.10 155 PHE A O 1
ATOM 1096 N N . ALA A 1 156 ? -6.864 15.854 -24.834 1.00 25.80 156 ALA A N 1
ATOM 1097 C CA . ALA A 1 156 ? -8.203 15.657 -25.399 1.00 26.32 156 ALA A CA 1
ATOM 1098 C C . ALA A 1 156 ? -8.917 14.691 -24.457 1.00 26.93 156 ALA A C 1
ATOM 1099 O O . ALA A 1 156 ? -8.585 13.504 -24.405 1.00 27.17 156 ALA A O 1
ATOM 1101 N N . LEU A 1 157 ? -9.883 15.212 -23.696 1.00 27.45 157 LEU A N 1
ATOM 1102 C CA . LEU A 1 157 ? -10.598 14.447 -22.679 1.00 28.38 157 LEU A CA 1
ATOM 1103 C C . LEU A 1 157 ? -12.070 14.539 -23.006 1.00 27.78 157 LEU A C 1
ATOM 1104 O O . LEU A 1 157 ? -12.558 15.623 -23.348 1.00 28.36 157 LEU A O 1
ATOM 1109 N N . ASN A 1 158 ? -12.773 13.412 -22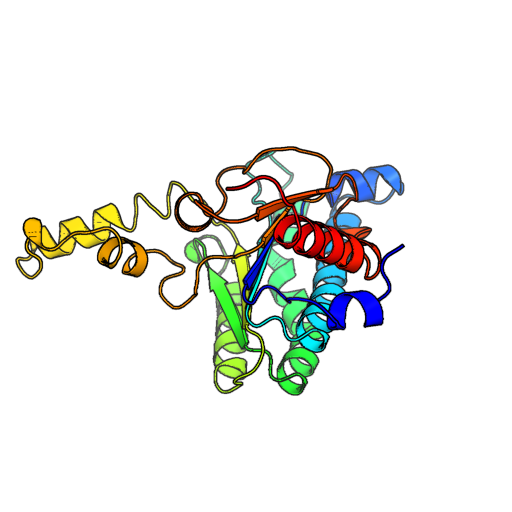.913 1.00 26.64 158 ASN A N 1
ATOM 1110 C CA . ASN A 1 158 ? -14.194 13.373 -23.301 1.00 27.28 158 ASN A CA 1
ATOM 1111 C C . ASN A 1 158 ? -14.395 14.069 -24.632 1.00 26.03 158 ASN A C 1
ATOM 1112 O O . ASN A 1 158 ? -15.243 14.960 -24.798 1.00 25.45 158 ASN A O 1
ATOM 1117 N N . TYR A 1 159 ? -13.583 13.657 -25.590 1.00 25.32 159 TYR A N 1
ATOM 1118 C CA . TYR A 1 159 ? -13.501 14.310 -26.880 1.00 25.27 159 TYR A CA 1
ATOM 1119 C C . TYR A 1 159 ? -13.908 13.310 -27.954 1.00 27.73 159 TYR A C 1
ATOM 1120 O O . TYR A 1 159 ? -13.502 12.136 -27.907 1.00 28.37 159 TYR A O 1
ATOM 1129 N N . GLY A 1 160 ? -14.704 13.779 -28.917 1.00 28.82 160 GLY A N 1
ATOM 1130 C CA . GLY A 1 160 ? -15.096 12.988 -30.074 1.00 30.51 160 GLY A CA 1
ATOM 1131 C C . GLY A 1 160 ? -15.074 13.795 -31.364 1.00 32.85 160 GLY A C 1
ATOM 1132 O O . GLY A 1 160 ? -15.625 14.899 -31.406 1.00 32.69 160 GLY A O 1
ATOM 1133 N N . GLY A 1 161 ? -14.505 13.230 -32.431 1.00 21.72 161 GLY A N 1
ATOM 1134 C CA . GLY A 1 161 ? -14.421 13.958 -33.696 1.00 21.65 161 GLY A CA 1
ATOM 1135 C C . GLY A 1 161 ? -15.782 14.265 -34.308 1.00 22.29 161 GLY A C 1
ATOM 1136 O O . GLY A 1 161 ? -16.019 15.381 -34.783 1.00 22.46 161 GLY A O 1
ATOM 1137 N N . ARG A 1 162 ? -16.693 13.288 -34.315 1.00 22.14 162 ARG A N 1
ATOM 1138 C CA . ARG A 1 162 ? -18.001 13.551 -34.931 1.00 22.90 162 ARG A CA 1
ATOM 1139 C C . ARG A 1 162 ? -18.763 14.628 -34.157 1.00 23.94 162 ARG A C 1
ATOM 1140 O O . ARG A 1 162 ? -19.320 15.548 -34.766 1.00 23.71 162 ARG A O 1
ATOM 1148 N N . THR A 1 163 ? -18.803 14.544 -32.805 1.00 23.49 163 THR A N 1
ATOM 1149 C CA A THR A 1 163 ? -19.581 15.566 -32.090 0.67 25.14 163 THR A CA 1
ATOM 1150 C CA B THR A 1 163 ? -19.546 15.551 -32.050 0.33 25.14 163 THR A CA 1
ATOM 1151 C C . THR A 1 163 ? -18.934 16.942 -32.239 1.00 24.49 163 THR A C 1
ATOM 1152 O O . THR A 1 163 ? -19.648 17.943 -32.307 1.00 24.61 163 THR A O 1
ATOM 1159 N N . GLU A 1 164 ? -17.609 17.015 -32.374 1.00 23.84 164 GLU A N 1
ATOM 1160 C CA . GLU A 1 164 ? -16.962 18.302 -32.623 1.00 24.47 164 GLU A CA 1
ATOM 1161 C C . GLU A 1 164 ? -17.412 18.907 -33.958 1.00 23.86 164 GLU A C 1
ATOM 1162 O O . GLU A 1 164 ? -17.689 20.117 -34.053 1.00 23.13 164 GLU A O 1
ATOM 1168 N N . ILE A 1 165 ? -17.470 18.076 -34.993 1.00 22.79 165 ILE A N 1
ATOM 1169 C CA . ILE A 1 165 ? -17.918 18.517 -36.313 1.00 22.90 165 ILE A CA 1
ATOM 1170 C C . ILE A 1 165 ? -19.375 18.995 -36.255 1.00 23.33 165 ILE A C 1
ATOM 1171 O O . ILE A 1 165 ? -19.728 20.047 -36.804 1.00 23.81 165 ILE A O 1
ATOM 1176 N N . VAL A 1 166 ? -20.244 18.229 -35.607 1.00 24.05 166 VAL A N 1
ATOM 1177 C CA . VAL A 1 166 ? -21.643 18.646 -35.478 1.00 24.71 166 VAL A CA 1
ATOM 1178 C C . VAL A 1 166 ? -21.746 19.991 -34.743 1.00 24.62 166 VAL A C 1
ATOM 1179 O O . VAL A 1 166 ? -22.512 20.876 -35.134 1.00 24.54 166 VAL A O 1
ATOM 1183 N N . SER A 1 167 ? -21.000 20.131 -33.652 1.00 24.53 167 SER A N 1
ATOM 1184 C CA A SER A 1 167 ? -21.025 21.388 -32.890 0.62 24.49 167 SER A CA 1
ATOM 1185 C CA B SER A 1 167 ? -21.016 21.376 -32.884 0.38 24.51 167 SER A CA 1
ATOM 1186 C C . SER A 1 167 ? -20.591 22.558 -33.747 1.00 25.38 167 SER A C 1
ATOM 1187 O O . SER A 1 167 ? -21.179 23.657 -33.660 1.00 23.93 167 SER A O 1
ATOM 1192 N N . ALA A 1 168 ? -19.570 22.363 -34.591 1.00 24.35 168 ALA A N 1
ATOM 1193 C CA . ALA A 1 168 ? -19.165 23.436 -35.502 1.00 24.51 168 ALA A CA 1
ATOM 1194 C C . ALA A 1 168 ? -20.305 23.803 -36.443 1.00 24.16 168 ALA A C 1
ATOM 1195 O O . ALA A 1 168 ? -20.614 24.990 -36.645 1.00 24.11 168 ALA A O 1
ATOM 1197 N N . ALA A 1 169 ? -20.955 22.787 -37.024 1.00 23.65 169 ALA A N 1
ATOM 1198 C CA . ALA A 1 169 ? -22.059 23.050 -37.950 1.00 24.05 169 ALA A CA 1
ATOM 1199 C C . ALA A 1 169 ? -23.186 23.776 -37.242 1.00 23.82 169 ALA A C 1
ATOM 1200 O O . ALA A 1 169 ? -23.853 24.640 -37.836 1.00 24.04 169 ALA A O 1
ATOM 1202 N N . LYS A 1 170 ? -23.428 23.426 -35.968 1.00 24.17 170 LYS A N 1
ATOM 1203 C CA . LYS A 1 170 ? -24.540 24.075 -35.269 1.00 24.90 170 LYS A CA 1
ATOM 1204 C C . LYS A 1 170 ? -24.202 25.523 -34.954 1.00 25.26 170 LYS A C 1
ATOM 1205 O O . LYS A 1 170 ? -25.073 26.393 -35.045 1.00 26.00 170 LYS A O 1
ATOM 1211 N N . SER A 1 171 ? -22.937 25.812 -34.586 1.00 25.11 171 SER A N 1
ATOM 1212 C CA . SER A 1 171 ? -22.578 27.215 -34.329 1.00 26.03 171 SER A CA 1
ATOM 1213 C C . SER A 1 171 ? -22.634 28.048 -35.601 1.00 26.48 171 SER A C 1
ATOM 1214 O O . SER A 1 171 ? -23.070 29.212 -35.573 1.00 27.24 171 SER A O 1
ATOM 1217 N N . LEU A 1 172 ? -22.154 27.495 -36.706 1.00 25.06 172 LEU A N 1
ATOM 1218 C CA . LEU A 1 172 ? -22.308 28.190 -37.990 1.00 25.59 172 LEU A CA 1
ATOM 1219 C C . LEU A 1 172 ? -23.785 28.458 -38.302 1.00 25.66 172 LEU A C 1
ATOM 1220 O O . LEU A 1 172 ? -24.154 29.555 -38.726 1.00 26.05 172 LEU A O 1
ATOM 1225 N N . ALA A 1 173 ? -24.641 27.449 -38.141 1.00 25.05 173 ALA A N 1
ATOM 1226 C CA . ALA A 1 173 ? -26.073 27.659 -38.413 1.00 24.98 173 ALA A CA 1
ATOM 1227 C C . ALA A 1 173 ? -26.693 28.713 -37.495 1.00 25.87 173 ALA A C 1
ATOM 1228 O O . ALA A 1 173 ? -27.588 29.473 -37.920 1.00 26.62 173 ALA A O 1
ATOM 1230 N N . GLU A 1 174 ? -26.238 28.802 -36.244 1.00 26.30 174 GLU A N 1
ATOM 1231 C CA . GLU A 1 174 ? -26.761 29.855 -35.362 1.00 27.79 174 GLU A CA 1
ATOM 1232 C C . GLU A 1 174 ? -26.386 31.241 -35.873 1.00 28.00 174 GLU A C 1
ATOM 1233 O O . GLU A 1 174 ? -27.209 32.163 -35.847 1.00 28.26 174 GLU A O 1
ATOM 1239 N N . LYS A 1 175 ? -25.158 31.411 -36.363 1.00 28.46 175 LYS A N 1
ATOM 1240 C CA . LYS A 1 175 ? -24.783 32.732 -36.890 1.00 30.53 175 LYS A CA 1
ATOM 1241 C C . LYS A 1 175 ? -25.552 33.042 -38.155 1.00 30.02 175 LYS A C 1
ATOM 1242 O O . LYS A 1 175 ? -25.939 34.194 -38.383 1.00 30.38 175 LYS A O 1
ATOM 1248 N N . VAL A 1 176 ? -25.819 32.016 -38.977 1.00 29.03 176 VAL A N 1
ATOM 1249 C CA . VAL A 1 176 ? -26.621 32.222 -40.184 1.00 29.87 176 VAL A CA 1
ATOM 1250 C C . VAL A 1 176 ? -28.041 32.592 -39.789 1.00 31.71 176 VAL A C 1
ATOM 1251 O O . VAL A 1 176 ? -28.628 33.537 -40.325 1.00 31.76 176 VAL A O 1
ATOM 1255 N N . LYS A 1 177 ? -28.582 31.900 -38.781 1.00 32.43 177 LYS A N 1
ATOM 1256 C CA . LYS A 1 177 ? -29.930 32.196 -38.296 1.00 34.42 177 LYS A CA 1
ATOM 1257 C C . LYS A 1 177 ? -30.038 33.628 -37.792 1.00 35.76 177 LYS A C 1
ATOM 1258 O O . LYS A 1 177 ? -31.033 34.311 -38.055 1.00 36.23 177 LYS A O 1
ATOM 1264 N N . GLU A 1 178 ? -29.032 34.088 -37.038 1.00 36.03 178 GLU A N 1
ATOM 1265 C CA . GLU A 1 178 ? -29.040 35.426 -36.458 1.00 37.87 178 GLU A CA 1
ATOM 1266 C C . GLU A 1 178 ? -28.726 36.515 -37.470 1.00 38.71 178 GLU A C 1
ATOM 1267 O O . GLU A 1 178 ? -28.917 37.689 -37.152 1.00 39.28 178 GLU A O 1
ATOM 1273 N N . GLY A 1 179 ? -28.196 36.160 -38.639 1.00 38.31 179 GLY A N 1
ATOM 1274 C CA . GLY A 1 179 ? -27.956 37.091 -39.726 1.00 39.54 179 GLY A CA 1
ATOM 1275 C C . GLY A 1 179 ? -26.561 37.671 -39.790 1.00 40.74 179 GLY A C 1
ATOM 1276 O O . GLY A 1 179 ? -26.346 38.643 -40.524 1.00 42.95 179 GLY A O 1
ATOM 1277 N N . SER A 1 180 ? -25.606 37.132 -39.034 1.00 39.56 180 SER A N 1
ATOM 1278 C CA . SER A 1 180 ? -24.247 37.660 -39.050 1.00 39.64 180 SER A CA 1
ATOM 1279 C C . SER A 1 180 ? -23.291 36.807 -39.872 1.00 37.51 180 SER A C 1
ATOM 1280 O O . SER A 1 180 ? -22.091 37.084 -39.880 1.00 37.52 180 SER A O 1
ATOM 1283 N N . LEU A 1 181 ? -23.794 35.789 -40.559 1.00 35.84 181 LEU A N 1
ATOM 1284 C CA . LEU A 1 181 ? -22.974 34.943 -41.413 1.00 34.52 181 LEU A CA 1
ATOM 1285 C C . LEU A 1 181 ? -23.801 34.623 -42.645 1.00 33.76 181 LEU A C 1
ATOM 1286 O O . LEU A 1 181 ? -24.970 34.225 -42.521 1.00 32.74 181 LEU A O 1
ATOM 1291 N N . ASN A 1 182 ? -23.198 34.799 -43.830 1.00 34.25 182 ASN A N 1
ATOM 1292 C CA . ASN A 1 182 ? -23.799 34.400 -45.096 1.00 33.98 182 ASN A CA 1
ATOM 1293 C C . ASN A 1 182 ? -23.293 33.012 -45.483 1.00 31.47 182 ASN A C 1
ATOM 1294 O O . ASN A 1 182 ? -22.096 32.705 -45.359 1.00 29.96 182 ASN A O 1
ATOM 1299 N N . ILE A 1 183 ? -24.213 32.161 -45.950 1.00 30.21 183 ILE A N 1
ATOM 1300 C CA . ILE A 1 183 ? -23.828 30.768 -46.216 1.00 29.59 183 ILE A CA 1
ATOM 1301 C C . ILE A 1 183 ? -22.737 30.701 -47.280 1.00 30.17 183 ILE A C 1
ATOM 1302 O O . ILE A 1 183 ? -21.848 29.824 -47.244 1.00 29.29 183 ILE A O 1
ATOM 1307 N N . GLU A 1 184 ? -22.776 31.620 -48.245 1.00 32.42 184 GLU A N 1
ATOM 1308 C CA . GLU A 1 184 ? -21.751 31.601 -49.282 1.00 34.81 184 GLU A CA 1
ATOM 1309 C C . GLU A 1 184 ? -20.354 31.900 -48.748 1.00 33.55 184 GLU A C 1
ATOM 1310 O O . GLU A 1 184 ? -19.384 31.627 -49.456 1.00 33.08 184 GLU A O 1
ATOM 1316 N N . ASP A 1 185 ? -20.206 32.380 -47.505 1.00 32.96 185 ASP A N 1
ATOM 1317 C CA . ASP A 1 185 ? -18.883 32.599 -46.917 1.00 33.35 185 ASP A CA 1
ATOM 1318 C C . ASP A 1 185 ? -18.363 31.412 -46.112 1.00 31.93 185 ASP A C 1
ATOM 1319 O O . ASP A 1 185 ? -17.232 31.457 -45.598 1.00 31.33 185 ASP A O 1
ATOM 1324 N N . ILE A 1 186 ? -19.137 30.340 -46.000 1.00 29.90 186 ILE A N 1
ATOM 1325 C CA . ILE A 1 186 ? -18.698 29.140 -45.296 1.00 28.29 186 ILE A CA 1
ATOM 1326 C C . ILE A 1 186 ? -17.827 28.304 -46.226 1.00 28.77 186 ILE A C 1
ATOM 1327 O O . ILE A 1 186 ? -18.312 27.768 -47.227 1.00 28.81 186 ILE A O 1
ATOM 1332 N N . ASP A 1 187 ? -16.540 28.168 -45.896 1.00 28.88 187 ASP A N 1
ATOM 1333 C CA . ASP A 1 187 ? -15.639 27.314 -46.661 1.00 29.48 187 ASP A CA 1
ATOM 1334 C C . ASP A 1 187 ? -14.789 26.493 -45.708 1.00 29.33 187 ASP A C 1
ATOM 1335 O O . ASP A 1 187 ? -14.963 26.545 -44.477 1.00 27.98 187 ASP A O 1
ATOM 1340 N N . GLU A 1 188 ? -13.831 25.741 -46.271 1.00 29.83 188 GLU A N 1
ATOM 1341 C CA A GLU A 1 188 ? -13.048 24.840 -45.431 0.44 29.36 188 GLU A CA 1
ATOM 1342 C CA B GLU A 1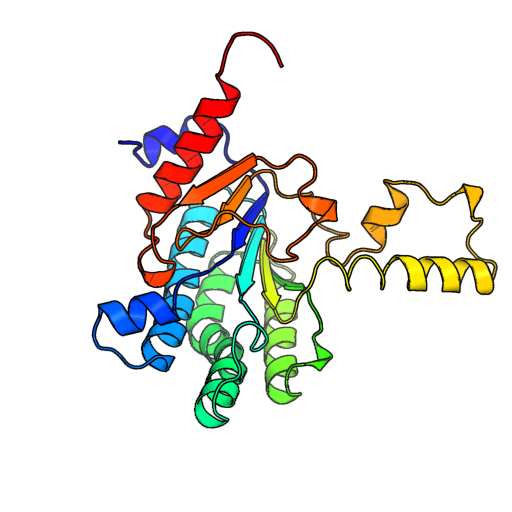 188 ? -13.031 24.845 -45.440 0.56 29.38 188 GLU A CA 1
ATOM 1343 C C . GLU A 1 188 ? -12.268 25.610 -44.364 1.00 30.71 188 GLU A C 1
ATOM 1344 O O . GLU A 1 188 ? -12.247 25.219 -43.200 1.00 29.02 188 GLU A O 1
ATOM 1355 N N . SER A 1 189 ? -11.617 26.699 -44.763 1.00 33.15 189 SER A N 1
ATOM 1356 C CA . SER A 1 189 ? -10.846 27.477 -43.805 1.00 34.31 189 SER A CA 1
ATOM 1357 C C . SER A 1 189 ? -11.748 28.003 -42.690 1.00 31.94 189 SER A C 1
ATOM 1358 O O . SER A 1 189 ? -11.426 27.880 -41.500 1.00 30.74 189 SER A O 1
ATOM 1361 N N . LEU A 1 190 ? -12.921 28.530 -43.036 1.00 30.38 190 LEU A N 1
ATOM 1362 C CA . LEU A 1 190 ? -13.811 29.010 -41.979 1.00 29.15 190 LEU A CA 1
ATOM 1363 C C . LEU A 1 190 ? -14.240 27.886 -41.054 1.00 27.49 190 LEU A C 1
ATOM 1364 O O . LEU A 1 190 ? -14.274 28.056 -39.820 1.00 26.82 190 LEU A O 1
ATOM 1369 N N . PHE A 1 191 ? -14.592 26.733 -41.620 1.00 26.49 191 PHE A N 1
ATOM 1370 C CA . PHE A 1 191 ? -15.050 25.598 -40.807 1.00 26.29 191 PHE A CA 1
ATOM 1371 C C . PHE A 1 191 ? -14.007 25.182 -39.762 1.00 26.45 191 PHE A C 1
ATOM 1372 O O . PHE A 1 191 ? -14.357 24.843 -38.621 1.00 26.59 191 PHE A O 1
ATOM 1380 N N . SER A 1 192 ? -12.727 25.213 -40.126 1.00 26.63 192 SER A N 1
ATOM 1381 C CA . SER A 1 192 ? -11.682 24.853 -39.165 1.00 27.32 192 SER A CA 1
ATOM 1382 C C . SER A 1 192 ? -11.703 25.749 -37.940 1.00 27.93 192 SER A C 1
ATOM 1383 O O . SER A 1 192 ? -11.325 25.304 -36.841 1.00 27.02 192 SER A O 1
ATOM 1386 N N . THR A 1 193 ? -12.090 27.017 -38.117 1.00 28.37 193 THR A N 1
ATOM 1387 C CA . THR A 1 193 ? -12.122 27.959 -37.007 1.00 29.06 193 THR A CA 1
ATOM 1388 C C . THR A 1 193 ? -13.265 27.697 -36.051 1.00 29.18 193 THR A C 1
ATOM 1389 O O . THR A 1 193 ? -13.290 28.323 -34.990 1.00 30.37 193 THR A O 1
ATOM 1393 N N . TYR A 1 194 ? -14.197 26.810 -36.399 1.00 28.57 194 TYR A N 1
ATOM 1394 C CA . TYR A 1 194 ? -15.305 26.476 -35.519 1.00 28.56 194 TYR A CA 1
ATOM 1395 C C . TYR A 1 194 ? -15.100 25.156 -34.791 1.00 27.90 194 TYR A C 1
ATOM 1396 O O . TYR A 1 194 ? -16.002 24.722 -34.088 1.00 27.61 194 TYR A O 1
ATOM 1405 N N . LEU A 1 195 ? -13.952 24.506 -34.970 1.00 27.60 195 LEU A N 1
ATOM 1406 C CA . LEU A 1 195 ? -13.603 23.272 -34.278 1.00 27.21 195 LEU A CA 1
ATOM 1407 C C . LEU A 1 195 ? -12.941 23.632 -32.949 1.00 27.46 195 LEU A C 1
ATOM 1408 O O . LEU A 1 195 ? -12.522 24.765 -32.735 1.00 27.94 195 LEU A O 1
ATOM 1413 N N . MET A 1 196 ? -12.784 22.635 -32.078 1.00 28.24 196 MET A N 1
ATOM 1414 C CA . MET A 1 196 ? -12.120 22.876 -30.806 1.00 29.20 196 MET A CA 1
ATOM 1415 C C . MET A 1 196 ? -10.645 23.178 -30.985 1.00 29.18 196 MET A C 1
ATOM 1416 O O . MET A 1 196 ? -10.049 23.787 -30.103 1.00 30.20 196 MET A O 1
ATOM 1421 N N . THR A 1 197 ? -10.065 22.796 -32.127 1.00 28.35 197 THR A N 1
ATOM 1422 C CA . THR A 1 197 ? -8.649 22.977 -32.422 1.00 29.06 197 THR A CA 1
ATOM 1423 C C . THR A 1 197 ? -8.337 24.302 -33.133 1.00 31.16 197 THR A C 1
ATOM 1424 O O . THR A 1 197 ? -7.266 24.433 -33.753 1.00 31.29 197 THR A O 1
ATOM 1428 N N . GLU A 1 198 ? -9.253 25.266 -33.096 1.00 32.32 198 GLU A N 1
ATOM 1429 C CA . GLU A 1 198 ? -9.140 26.440 -33.966 1.00 34.77 198 GLU A CA 1
ATOM 1430 C C . GLU A 1 198 ? -7.793 27.163 -33.835 1.00 36.74 198 GLU A C 1
ATOM 1431 O O . GLU A 1 198 ? -7.281 27.709 -34.819 1.00 35.87 198 GLU A O 1
ATOM 1437 N N . SER A 1 199 ? -7.202 27.213 -32.639 1.00 38.06 199 SER A N 1
ATOM 1438 C CA . SER A 1 199 ? -5.938 27.952 -32.554 1.00 41.06 199 SER A CA 1
ATOM 1439 C C . SER A 1 199 ? -4.711 27.065 -32.810 1.00 37.99 199 SER A C 1
ATOM 1440 O O . SER A 1 199 ? -3.573 27.511 -32.603 1.00 39.38 199 SER A O 1
ATOM 1443 N N . LEU A 1 200 ? -4.901 25.862 -33.342 1.00 34.33 200 LEU A N 1
ATOM 1444 C CA . LEU A 1 200 ? -3.823 24.884 -33.508 1.00 32.44 200 LEU A CA 1
ATOM 1445 C C . LEU A 1 200 ? -3.693 24.460 -34.970 1.00 31.06 200 LEU A C 1
ATOM 1446 O O . LEU A 1 200 ? -4.691 24.177 -35.632 1.00 29.82 200 LEU A O 1
ATOM 1451 N N . GLN A 1 201 ? -2.465 24.334 -35.450 1.00 32.27 201 GLN A N 1
ATOM 1452 C CA . GLN A 1 201 ? -2.276 23.709 -36.759 1.00 32.73 201 GLN A CA 1
ATOM 1453 C C . GLN A 1 201 ? -2.663 22.226 -36.676 1.00 29.73 201 GLN A C 1
ATOM 1454 O O . GLN A 1 201 ? -2.602 21.607 -35.610 1.00 28.96 201 GLN A O 1
ATOM 1460 N N . ASP A 1 202 ? -3.074 21.650 -37.810 1.00 27.81 202 ASP A N 1
ATOM 1461 C CA . ASP A 1 202 ? -3.405 20.226 -37.837 1.00 26.52 202 ASP A CA 1
ATOM 1462 C C . ASP A 1 202 ? -2.158 19.392 -37.531 1.00 26.48 202 ASP A C 1
ATOM 1463 O O . ASP A 1 202 ? -1.049 19.805 -37.878 1.00 27.60 202 ASP A O 1
ATOM 1468 N N . PRO A 1 203 ? -2.315 18.229 -36.866 1.00 26.40 203 PRO A N 1
ATOM 1469 C CA . PRO A 1 203 ? -1.156 17.367 -36.553 1.00 26.74 203 PRO A CA 1
ATOM 1470 C C . PRO A 1 203 ? -0.503 16.859 -37.825 1.00 27.57 203 PRO A C 1
ATOM 1471 O O . PRO A 1 203 ? -1.183 16.384 -38.739 1.00 27.26 203 PRO A O 1
ATOM 1475 N N . GLU A 1 204 ? 0.817 16.918 -37.872 1.00 28.44 204 GLU A N 1
ATOM 1476 C CA . GLU A 1 204 ? 1.482 16.280 -38.996 1.00 29.83 204 GLU A CA 1
ATOM 1477 C C . GLU A 1 204 ? 1.664 14.797 -38.769 1.00 28.33 204 GLU A C 1
ATOM 1478 O O . GLU A 1 204 ? 1.858 14.059 -39.739 1.00 26.41 204 GLU A O 1
ATOM 1484 N N . LEU A 1 205 ? 1.664 14.359 -37.504 1.00 26.33 205 LEU A N 1
ATOM 1485 C CA . LEU A 1 205 ? 1.910 12.966 -37.158 1.00 26.07 205 LEU A CA 1
ATOM 1486 C C . LEU A 1 205 ? 0.884 12.550 -36.122 1.00 26.00 205 LEU A C 1
ATOM 1487 O O . LEU A 1 205 ? 0.735 13.221 -35.095 1.00 25.41 205 LEU A O 1
ATOM 1492 N N . LEU A 1 206 ? 0.206 11.433 -36.374 1.00 25.97 206 LEU A N 1
ATOM 1493 C CA . LEU A 1 206 ? -0.639 10.774 -35.396 1.00 25.74 206 LEU A CA 1
ATOM 1494 C C . LEU A 1 206 ? -0.016 9.429 -35.039 1.00 25.87 206 LEU A C 1
ATOM 1495 O O . LEU A 1 206 ? 0.306 8.652 -35.939 1.00 25.65 206 LEU A O 1
ATOM 1500 N N . ILE A 1 207 ? 0.150 9.156 -33.734 1.00 25.62 207 ILE A N 1
ATOM 1501 C CA . ILE A 1 207 ? 0.663 7.879 -33.233 1.00 26.22 207 ILE A CA 1
ATOM 1502 C C . ILE A 1 207 ? -0.460 7.204 -32.460 1.00 26.21 207 ILE A C 1
ATOM 1503 O O . ILE A 1 207 ? -1.091 7.837 -31.594 1.00 25.89 207 ILE A O 1
ATOM 1508 N N . ARG A 1 208 ? -0.712 5.932 -32.755 1.00 26.91 208 ARG A N 1
ATOM 1509 C CA . ARG A 1 208 ? -1.673 5.148 -31.983 1.00 27.72 208 ARG A CA 1
ATOM 1510 C C . ARG A 1 208 ? -0.970 3.925 -31.400 1.00 27.73 208 ARG A C 1
ATOM 1511 O O . ARG A 1 208 ? -0.439 3.095 -32.144 1.00 27.66 208 ARG A O 1
ATOM 1519 N N . THR A 1 209 ? -0.979 3.803 -30.070 1.00 27.13 209 THR A N 1
ATOM 1520 C CA . THR A 1 209 ? -0.357 2.676 -29.393 1.00 27.55 209 THR A CA 1
ATOM 1521 C C . THR A 1 209 ? -1.364 1.530 -29.259 1.00 27.86 209 THR A C 1
ATOM 1522 O O . THR A 1 209 ? -2.549 1.673 -29.582 1.00 27.32 209 THR A O 1
ATOM 1526 N N . SER A 1 210 ? -0.879 0.389 -28.753 1.00 28.62 210 SER A N 1
ATOM 1527 C CA . SER A 1 210 ? -1.674 -0.788 -28.370 1.00 30.34 210 SER A CA 1
ATOM 1528 C C . SER A 1 210 ? -2.217 -1.609 -29.531 1.00 30.03 210 SER A C 1
ATOM 1529 O O . SER A 1 210 ? -3.089 -2.462 -29.293 1.00 31.06 210 SER A O 1
ATOM 1532 N N . GLY A 1 211 ? -1.762 -1.389 -30.764 1.00 29.01 211 GLY A N 1
ATOM 1533 C CA . GLY A 1 211 ? -1.957 -2.374 -31.797 1.00 29.35 211 GLY A CA 1
ATOM 1534 C C . GLY A 1 211 ? -3.204 -2.246 -32.631 1.00 29.52 211 GLY A C 1
ATOM 1535 O O . GLY A 1 211 ? -3.308 -2.958 -33.633 1.00 29.35 211 GLY A O 1
ATOM 1536 N N . GLU A 1 212 ? -4.186 -1.428 -32.244 1.00 28.40 212 GLU A N 1
ATOM 1537 C CA . GLU A 1 212 ? -5.369 -1.316 -33.090 1.00 29.20 212 GLU A CA 1
ATOM 1538 C C . GLU A 1 212 ? -5.080 -0.332 -34.216 1.00 27.83 212 GLU A C 1
ATOM 1539 O O . GLU A 1 212 ? -4.418 0.686 -34.001 1.00 26.28 212 GLU A O 1
ATOM 1545 N N . ILE A 1 213 ? -5.548 -0.659 -35.430 1.00 27.88 213 ILE A N 1
ATOM 1546 C CA . ILE A 1 213 ? -5.324 0.177 -36.617 1.00 28.39 213 ILE A CA 1
ATOM 1547 C C . ILE A 1 213 ? -6.651 0.821 -36.995 1.00 27.43 213 ILE A C 1
ATOM 1548 O O . ILE A 1 213 ? -7.308 0.403 -37.959 1.00 27.94 213 ILE A O 1
ATOM 1553 N N . ARG A 1 214 ? -7.024 1.853 -36.247 1.00 27.57 214 ARG A N 1
ATOM 1554 C CA . ARG A 1 214 ? -8.309 2.532 -36.315 1.00 28.33 214 ARG A CA 1
ATOM 1555 C C . ARG A 1 214 ? -8.071 3.941 -35.823 1.00 28.02 214 ARG A C 1
ATOM 1556 O O . ARG A 1 214 ? -7.162 4.193 -35.015 1.00 27.52 214 ARG A O 1
ATOM 1564 N N . LEU A 1 215 ? -8.958 4.840 -36.244 1.00 29.55 215 LEU A N 1
ATOM 1565 C CA . LEU A 1 215 ? -8.950 6.220 -35.748 1.00 31.65 215 LEU A CA 1
ATOM 1566 C C . LEU A 1 215 ? -9.790 6.404 -34.496 1.00 30.89 215 LEU A C 1
ATOM 1567 O O . LEU A 1 215 ? -9.522 7.313 -33.698 1.00 30.54 215 LEU A O 1
ATOM 1572 N N . SER A 1 216 ? -10.796 5.568 -34.318 1.00 31.07 216 SER A N 1
ATOM 1573 C CA . SER A 1 216 ? -11.655 5.616 -33.118 1.00 32.07 216 SER A CA 1
ATOM 1574 C C . SER A 1 216 ? -12.241 7.012 -32.867 1.00 31.13 216 SER A C 1
ATOM 1575 O O . SER A 1 216 ? -12.149 7.459 -31.760 1.00 30.28 216 SER A O 1
ATOM 1578 N N . ASN A 1 217 ? -12.755 7.665 -33.891 1.00 29.05 217 ASN A N 1
ATOM 1579 C CA . ASN A 1 217 ? -13.463 8.954 -33.702 1.00 29.58 217 ASN A CA 1
ATOM 1580 C C . ASN A 1 217 ? -12.547 10.018 -33.084 1.00 30.28 217 ASN A C 1
ATOM 1581 O O . ASN A 1 217 ? -13.011 10.788 -32.291 1.00 30.63 217 ASN A O 1
ATOM 1586 N N . PHE A 1 218 ? -11.289 10.050 -33.492 1.00 29.72 218 PHE A N 1
ATOM 1587 C CA . PHE A 1 218 ? -10.348 11.090 -33.025 1.00 30.41 218 PHE A CA 1
ATOM 1588 C C . PHE A 1 218 ? -9.934 12.041 -34.164 1.00 30.91 218 PHE A C 1
ATOM 1589 O O . PHE A 1 218 ? -9.366 11.589 -35.153 1.00 33.45 218 PHE A O 1
ATOM 1597 N N . MET A 1 219 ? -10.174 13.328 -33.995 1.00 29.59 219 MET A N 1
ATOM 1598 C CA . MET A 1 219 ? -9.802 14.416 -34.930 1.00 28.74 219 MET A CA 1
ATOM 1599 C C . MET A 1 219 ? -9.973 14.041 -36.406 1.00 27.53 219 MET A C 1
ATOM 1600 O O . MET A 1 219 ? -9.038 14.199 -37.166 1.00 27.51 219 MET A O 1
ATOM 1605 N N . LEU A 1 220 ? -11.174 13.659 -36.767 1.00 25.52 220 LEU A N 1
ATOM 1606 C CA . LEU A 1 220 ? -11.475 13.225 -38.139 1.00 24.84 220 LEU A CA 1
ATOM 1607 C C . LEU A 1 220 ? -11.137 14.330 -39.138 1.00 24.84 220 LEU A C 1
ATOM 1608 O O . LEU A 1 220 ? -10.461 14.032 -40.066 1.00 24.92 220 LEU A O 1
ATOM 1613 N N . TRP A 1 221 ? -11.588 15.550 -38.893 1.00 23.04 221 TRP A N 1
ATOM 1614 C CA . TRP A 1 221 ? -11.303 16.613 -39.851 1.00 24.03 221 TRP A CA 1
ATOM 1615 C C . TRP A 1 221 ? -9.810 16.929 -39.886 1.00 23.48 221 TRP A C 1
ATOM 1616 O O . TRP A 1 221 ? -9.223 17.099 -40.950 1.00 24.14 221 TRP A O 1
ATOM 1627 N N . GLN A 1 222 ? -9.188 17.002 -38.717 1.00 22.48 222 GLN A N 1
ATOM 1628 C CA . GLN A 1 222 ? -7.851 17.556 -38.642 1.00 23.37 222 GLN A CA 1
ATOM 1629 C C . GLN A 1 222 ? -6.790 16.591 -39.159 1.00 23.56 222 GLN A C 1
ATOM 1630 O O . GLN A 1 222 ? -5.695 17.036 -39.524 1.00 25.39 222 GLN A O 1
ATOM 1636 N N . VAL A 1 223 ? -7.057 15.290 -39.181 1.00 23.26 223 VAL A N 1
ATOM 1637 C CA . VAL A 1 223 ? -6.037 14.343 -39.596 1.00 24.35 223 VAL A CA 1
ATOM 1638 C C . VAL A 1 223 ? -6.177 13.961 -41.068 1.00 24.56 223 VAL A C 1
ATOM 1639 O O . VAL A 1 223 ? -5.607 12.970 -41.487 1.00 25.49 223 VAL A O 1
ATOM 1643 N N . ALA A 1 224 ? -6.855 14.783 -41.872 1.00 24.42 224 ALA A N 1
ATOM 1644 C CA . ALA A 1 224 ? -7.097 14.437 -43.271 1.00 24.24 224 ALA A CA 1
ATOM 1645 C C . ALA A 1 224 ? -5.816 14.124 -44.023 1.00 26.10 224 ALA A C 1
ATOM 1646 O O . ALA A 1 224 ? -5.835 13.330 -44.978 1.00 25.87 224 ALA A O 1
ATOM 1648 N N . TYR A 1 225 ? -4.729 14.834 -43.712 1.00 26.71 225 TYR A N 1
ATOM 1649 C CA . TYR A 1 225 ? -3.451 14.660 -44.395 1.00 29.12 225 TYR A CA 1
ATOM 1650 C C . TYR A 1 225 ? -2.316 14.207 -43.485 1.00 28.06 225 TYR A C 1
ATOM 1651 O O . TYR A 1 225 ? -1.164 14.140 -43.939 1.00 29.01 225 TYR A O 1
ATOM 1660 N N . SER A 1 226 ? -2.587 13.918 -42.228 1.00 26.23 226 SER A N 1
ATOM 1661 C CA . SER A 1 226 ? -1.513 13.506 -41.320 1.00 26.02 226 SER A CA 1
ATOM 1662 C C . SER A 1 226 ? -0.909 12.158 -41.694 1.00 25.89 226 SER A C 1
ATOM 1663 O O . SER A 1 226 ? -1.595 11.247 -42.173 1.00 25.72 226 SER A O 1
ATOM 1666 N N . GLU A 1 227 ? 0.385 12.011 -41.412 1.00 25.96 227 GLU A N 1
ATOM 1667 C CA . GLU A 1 227 ? 0.979 10.682 -41.327 1.00 25.96 227 GLU A CA 1
ATOM 1668 C C . GLU A 1 227 ? 0.491 9.937 -40.099 1.00 25.38 227 GLU A C 1
ATOM 1669 O O . GLU A 1 227 ? 0.479 10.495 -38.993 1.00 25.04 227 GLU A O 1
ATOM 1675 N N . PHE A 1 228 ? 0.125 8.660 -40.268 1.00 25.40 228 PHE A N 1
ATOM 1676 C CA . PHE A 1 228 ? -0.271 7.809 -39.136 1.00 26.45 228 PHE A CA 1
ATOM 1677 C C . PHE A 1 228 ? 0.862 6.827 -38.844 1.00 26.37 228 PHE A C 1
ATOM 1678 O O . PHE A 1 228 ? 1.381 6.199 -39.769 1.00 27.02 228 PHE A O 1
ATOM 1686 N N . VAL A 1 229 ? 1.238 6.670 -37.569 1.00 25.66 229 VAL A N 1
ATOM 1687 C CA . VAL A 1 229 ? 2.179 5.620 -37.178 1.00 27.12 229 VAL A CA 1
ATOM 1688 C C . VAL A 1 229 ? 1.492 4.770 -36.116 1.00 26.88 229 VAL A C 1
ATOM 1689 O O . VAL A 1 229 ? 1.078 5.279 -35.066 1.00 26.07 229 VAL A O 1
ATOM 1693 N N . PHE A 1 230 ? 1.322 3.488 -36.415 1.00 27.40 230 PHE A N 1
ATOM 1694 C CA . PHE A 1 230 ? 0.689 2.537 -35.511 1.00 27.65 230 PHE A CA 1
ATOM 1695 C C . PHE A 1 230 ? 1.760 1.660 -34.872 1.00 28.11 230 PHE A C 1
ATOM 1696 O O . PHE A 1 230 ? 2.631 1.143 -35.580 1.00 28.36 230 PHE A O 1
ATOM 1704 N N . THR A 1 231 ? 1.705 1.496 -33.541 1.00 27.78 231 THR A N 1
ATOM 1705 C CA . THR A 1 231 ? 2.640 0.625 -32.839 1.00 29.10 231 THR A CA 1
ATOM 1706 C C . THR A 1 231 ? 1.861 -0.321 -31.937 1.00 28.71 231 THR A C 1
ATOM 1707 O O . THR A 1 231 ? 0.802 0.039 -31.406 1.00 27.19 231 THR A O 1
ATOM 1711 N N . ASP A 1 232 ? 2.385 -1.550 -31.793 1.00 30.03 232 ASP A N 1
ATOM 1712 C CA . ASP A 1 232 ? 1.824 -2.527 -30.867 1.00 31.82 232 ASP A CA 1
ATOM 1713 C C . ASP A 1 232 ? 2.196 -2.254 -29.416 1.00 31.09 232 ASP A C 1
ATOM 1714 O O . ASP A 1 232 ? 1.581 -2.834 -28.506 1.00 31.04 232 ASP A O 1
ATOM 1719 N N . VAL A 1 233 ? 3.187 -1.397 -29.178 1.00 30.94 233 VAL A N 1
ATOM 1720 C CA . VAL A 1 233 ? 3.573 -1.043 -27.807 1.00 30.88 233 VAL A CA 1
ATOM 1721 C C . VAL A 1 233 ? 2.383 -0.459 -27.059 1.00 29.57 233 VAL A C 1
ATOM 1722 O O . VAL A 1 233 ? 1.648 0.393 -27.571 1.00 28.87 233 VAL A O 1
ATOM 1726 N N . LEU A 1 234 ? 2.190 -0.917 -25.834 1.00 30.05 234 LEU A N 1
ATOM 1727 C CA . LEU A 1 234 ? 1.136 -0.386 -24.968 1.00 29.67 234 LEU A CA 1
ATOM 1728 C C . LEU A 1 234 ? 1.565 0.962 -24.407 1.00 29.58 234 LEU A C 1
ATOM 1729 O O . LEU A 1 234 ? 2.755 1.208 -24.157 1.00 29.42 234 LEU A O 1
ATOM 1734 N N . TRP A 1 235 ? 0.595 1.839 -24.213 1.00 29.00 235 TRP A N 1
ATOM 1735 C CA . TRP A 1 235 ? 0.945 3.200 -23.803 1.00 28.91 235 TRP A CA 1
ATOM 1736 C C . TRP A 1 235 ? 1.834 3.241 -22.572 1.00 29.87 235 TRP A C 1
ATOM 1737 O O . TRP A 1 235 ? 2.851 3.965 -22.612 1.00 31.01 235 TRP A O 1
ATOM 1748 N N . PRO A 1 236 ? 1.593 2.495 -21.481 1.00 30.16 236 PRO A N 1
ATOM 1749 C CA . PRO A 1 236 ? 2.517 2.578 -20.337 1.00 31.71 236 PRO A CA 1
ATOM 1750 C C . PRO A 1 236 ? 3.941 2.090 -20.635 1.00 32.64 236 PRO A C 1
ATOM 1751 O O . PRO A 1 236 ? 4.840 2.390 -19.829 1.00 33.25 236 PRO A O 1
ATOM 1755 N N . ASP A 1 237 ? 4.174 1.387 -21.755 1.00 32.29 237 ASP A N 1
ATOM 1756 C CA . ASP A 1 237 ? 5.498 0.929 -22.185 1.00 33.83 237 ASP A CA 1
ATOM 1757 C C . ASP A 1 237 ? 6.154 1.837 -23.228 1.00 34.73 237 ASP A C 1
ATOM 1758 O O . ASP A 1 237 ? 7.266 1.538 -23.685 1.00 34.68 237 ASP A O 1
ATOM 1763 N N . PHE A 1 238 ? 5.461 2.888 -23.641 1.00 35.17 238 PHE A N 1
ATOM 1764 C CA . PHE A 1 238 ? 5.919 3.769 -24.737 1.00 36.29 238 PHE A CA 1
ATOM 1765 C C . PHE A 1 238 ? 7.020 4.687 -24.232 1.00 39.00 238 PHE A C 1
ATOM 1766 O O . PHE A 1 238 ? 6.778 5.817 -24.022 1.00 40.00 238 PHE A O 1
ATOM 1774 N N . LYS A 1 239 ? 8.226 4.181 -24.138 1.00 39.90 239 LYS A N 1
ATOM 1775 C CA . LYS A 1 239 ? 9.312 5.013 -23.598 1.00 43.00 239 LYS A CA 1
ATOM 1776 C C . LYS A 1 239 ? 10.028 5.789 -24.701 1.00 40.09 239 LYS A C 1
ATOM 1777 O O . LYS A 1 239 ? 9.599 5.761 -25.830 1.00 38.12 239 LYS A O 1
ATOM 1783 N N . GLU A 1 240 ? 11.095 6.459 -24.305 1.00 43.43 240 GLU A N 1
ATOM 1784 C CA A GLU A 1 240 ? 11.810 7.325 -25.243 0.56 42.13 240 GLU A CA 1
ATOM 1785 C CA B GLU A 1 240 ? 11.813 7.324 -25.226 0.44 42.16 240 GLU A CA 1
ATOM 1786 C C . GLU A 1 240 ? 12.207 6.586 -26.506 1.00 42.62 240 GLU A C 1
ATOM 1787 O O . GLU A 1 240 ? 12.034 7.106 -27.618 1.00 40.32 240 GLU A O 1
ATOM 1798 N N . ASP A 1 241 ? 12.781 5.410 -26.335 1.00 46.91 241 ASP A N 1
ATOM 1799 C CA . ASP A 1 241 ? 13.160 4.712 -27.617 1.00 50.08 241 ASP A CA 1
ATOM 1800 C C . ASP A 1 241 ? 11.999 4.376 -28.645 1.00 44.65 241 ASP A C 1
ATOM 1801 O O . ASP A 1 241 ? 12.082 4.506 -29.931 1.00 42.86 241 ASP A O 1
ATOM 1806 N N . HIS A 1 242 ? 10.807 4.113 -28.094 1.00 41.31 242 HIS A N 1
ATOM 1807 C CA . HIS A 1 242 ? 9.683 3.910 -29.016 1.00 38.83 242 HIS A CA 1
ATOM 1808 C C . HIS A 1 242 ? 9.226 5.212 -29.643 1.00 36.23 242 HIS A C 1
ATOM 1809 O O . HIS A 1 242 ? 8.822 5.237 -30.813 1.00 35.14 242 HIS A O 1
ATOM 1816 N N . PHE A 1 243 ? 9.215 6.288 -28.864 1.00 36.06 243 PHE A N 1
ATOM 1817 C CA . PHE A 1 243 ? 8.863 7.594 -29.419 1.00 35.89 243 PHE A CA 1
ATOM 1818 C C . PHE A 1 243 ? 9.822 7.966 -30.534 1.00 35.28 243 PHE A C 1
ATOM 1819 O O . PHE A 1 243 ? 9.402 8.398 -31.618 1.00 30.12 243 PHE A O 1
ATOM 1827 N N . LEU A 1 244 ? 11.123 7.722 -30.308 1.00 35.54 244 LEU A N 1
ATOM 1828 C CA . LEU A 1 244 ? 12.128 8.013 -31.312 1.00 37.00 244 LEU A CA 1
ATOM 1829 C C . LEU A 1 244 ? 11.919 7.173 -32.555 1.00 37.10 244 LEU A C 1
ATOM 1830 O O . LEU A 1 244 ? 12.122 7.664 -33.662 1.00 36.82 244 LEU A O 1
ATOM 1835 N N . GLN A 1 245 ? 11.529 5.900 -32.399 1.00 38.91 245 GLN A N 1
ATOM 1836 C CA . GLN A 1 245 ? 11.322 5.068 -33.590 1.00 40.29 245 GLN A CA 1
ATOM 1837 C C . GLN A 1 245 ? 10.139 5.572 -34.407 1.00 36.50 245 GLN A C 1
ATOM 1838 O O . GLN A 1 245 ? 10.165 5.519 -35.638 1.00 35.62 245 GLN A O 1
ATOM 1844 N N . ALA A 1 246 ? 9.097 6.071 -33.743 1.00 33.99 246 ALA A N 1
ATOM 1845 C CA . ALA A 1 246 ? 7.962 6.612 -34.485 1.00 32.45 246 ALA A CA 1
ATOM 1846 C C . ALA A 1 246 ? 8.377 7.838 -35.290 1.00 32.53 246 ALA A C 1
ATOM 1847 O O . ALA A 1 246 ? 7.993 8.001 -36.456 1.00 30.59 246 ALA A O 1
ATOM 1849 N N . LEU A 1 247 ? 9.164 8.715 -34.685 1.00 33.71 247 LEU A N 1
ATOM 1850 C CA . LEU A 1 247 ? 9.692 9.868 -35.420 1.00 34.47 247 LEU A CA 1
ATOM 1851 C C . LEU A 1 247 ? 10.595 9.448 -36.581 1.00 34.12 247 LEU A C 1
ATOM 1852 O O . LEU A 1 247 ? 10.568 10.061 -37.668 1.00 33.68 247 LEU A O 1
ATOM 1857 N N . GLY A 1 248 ? 11.432 8.430 -36.361 1.00 34.66 248 GLY A N 1
ATOM 1858 C CA . GLY A 1 248 ? 12.272 7.933 -37.433 1.00 34.84 248 GLY A CA 1
ATOM 1859 C C . GLY A 1 248 ? 11.466 7.437 -38.618 1.00 34.29 248 GLY A C 1
ATOM 1860 O O . GLY A 1 248 ? 11.803 7.717 -39.777 1.00 33.16 248 GLY A O 1
ATOM 1861 N N . GLU A 1 249 ? 10.383 6.718 -38.347 1.00 34.67 249 GLU A N 1
ATOM 1862 C CA . GLU A 1 249 ? 9.487 6.282 -39.402 1.00 36.54 249 GLU A CA 1
ATOM 1863 C C . GLU A 1 249 ? 8.847 7.474 -40.112 1.00 34.30 249 GLU A C 1
ATOM 1864 O O . GLU A 1 249 ? 8.803 7.519 -41.344 1.00 34.36 249 GLU A O 1
ATOM 1870 N N . PHE A 1 250 ? 8.347 8.452 -39.351 1.00 32.83 250 PHE A N 1
ATOM 1871 C CA . PHE A 1 250 ? 7.838 9.689 -39.959 1.00 31.98 250 PHE A CA 1
ATOM 1872 C C . PHE A 1 250 ? 8.878 10.301 -40.889 1.00 32.22 250 PHE A C 1
ATOM 1873 O O . PHE A 1 250 ? 8.587 10.675 -42.040 1.00 31.68 250 PHE A O 1
ATOM 1881 N N . GLN A 1 251 ? 10.126 10.373 -40.430 1.00 33.15 251 GLN A N 1
ATOM 1882 C CA . GLN A 1 251 ? 11.162 11.017 -41.236 1.00 33.80 251 GLN A CA 1
ATOM 1883 C C . GLN A 1 251 ? 11.479 10.209 -42.493 1.00 35.12 251 GLN A C 1
ATOM 1884 O O . GLN A 1 251 ? 11.638 10.774 -43.592 1.00 33.84 251 GLN A O 1
ATOM 1890 N N . GLN A 1 252 ? 11.539 8.886 -42.364 1.00 37.61 252 GLN A N 1
ATOM 1891 C CA . GLN A 1 252 ? 11.841 8.054 -43.521 1.00 41.06 252 GLN A CA 1
ATOM 1892 C C . GLN A 1 252 ? 10.808 8.240 -44.628 1.00 37.03 252 GLN A C 1
ATOM 1893 O O . GLN A 1 252 ? 11.150 8.186 -45.819 1.00 36.22 252 GLN A O 1
ATOM 1899 N N . ARG A 1 253 ? 9.548 8.485 -44.270 1.00 34.81 253 ARG A N 1
ATOM 1900 C CA . ARG A 1 253 ? 8.512 8.607 -45.290 1.00 34.12 253 ARG A CA 1
ATOM 1901 C C . ARG A 1 253 ? 8.733 9.826 -46.158 1.00 33.86 253 ARG A C 1
ATOM 1902 O O . ARG A 1 253 ? 8.448 9.785 -47.352 1.00 34.52 253 ARG A O 1
ATOM 1910 N N . GLY A 1 254 ? 9.202 10.926 -45.570 1.00 33.59 254 GLY A N 1
ATOM 1911 C CA . GLY A 1 254 ? 9.530 12.128 -46.330 1.00 33.75 254 GLY A CA 1
ATOM 1912 C C . GLY A 1 254 ? 10.689 11.956 -47.286 1.00 35.40 254 GLY A C 1
ATOM 1913 O O . GLY A 1 254 ? 10.859 12.789 -48.197 1.00 35.28 254 GLY A O 1
ATOM 1914 N N . ARG A 1 255 ? 11.476 10.887 -47.120 1.00 36.75 255 ARG A N 1
ATOM 1915 C CA . ARG A 1 255 ? 12.608 10.614 -48.007 1.00 38.66 255 ARG A CA 1
ATOM 1916 C C . ARG A 1 255 ? 12.280 9.640 -49.139 1.00 36.98 255 ARG A C 1
ATOM 1917 O O . ARG A 1 255 ? 13.145 9.389 -49.981 1.00 37.22 255 ARG A O 1
ATOM 1925 N N . ARG A 1 256 ? 11.055 9.122 -49.213 1.00 35.38 256 ARG A N 1
ATOM 1926 C CA . ARG A 1 256 ? 10.733 8.126 -50.234 1.00 36.04 256 ARG A CA 1
ATOM 1927 C C . ARG A 1 256 ? 10.807 8.733 -51.642 1.00 36.12 256 ARG A C 1
ATOM 1928 O O . ARG A 1 256 ? 10.286 9.831 -51.893 1.00 34.27 256 ARG A O 1
ATOM 1936 N N . PHE A 1 257 ? 11.414 8.000 -52.568 1.00 38.31 257 PHE A N 1
ATOM 1937 C CA . PHE A 1 257 ? 11.460 8.398 -53.976 1.00 40.47 257 PHE A CA 1
ATOM 1938 C C . PHE A 1 257 ? 10.282 7.776 -54.718 1.00 41.57 257 PHE A C 1
ATOM 1939 O O . PHE A 1 257 ? 9.518 6.985 -54.160 1.00 40.66 257 PHE A O 1
ATOM 1947 N N . GLY A 1 258 ? 10.145 8.099 -56.008 1.00 42.94 258 GLY A N 1
ATOM 1948 C CA . GLY A 1 258 ? 9.132 7.466 -56.839 1.00 46.38 258 GLY A CA 1
ATOM 1949 C C . GLY A 1 258 ? 7.883 8.298 -57.086 1.00 47.50 258 GLY A C 1
ATOM 1950 O O . GLY A 1 258 ? 6.984 7.839 -57.809 1.00 48.56 258 GLY A O 1
ATOM 1951 N N . GLY A 1 259 ? 7.813 9.510 -56.547 1.00 47.28 259 GLY A N 1
ATOM 1952 C CA . GLY A 1 259 ? 6.716 10.420 -56.809 1.00 49.55 259 GLY A CA 1
ATOM 1953 C C . GLY A 1 259 ? 5.697 10.417 -55.678 1.00 50.76 259 GLY A C 1
ATOM 1954 O O . GLY A 1 259 ? 5.735 9.587 -54.761 1.00 49.56 259 GLY A O 1
ATOM 1955 N N . ILE A 1 260 ? 4.761 11.370 -55.753 1.00 52.90 260 ILE A N 1
ATOM 1956 C CA . ILE A 1 260 ? 3.730 11.485 -54.707 1.00 54.70 260 ILE A CA 1
ATOM 1957 C C . ILE A 1 260 ? 2.798 10.280 -54.758 1.00 57.23 260 ILE A C 1
ATOM 1958 O O . ILE A 1 260 ? 2.381 9.859 -55.845 1.00 59.38 260 ILE A O 1
#

Foldseek 3Di:
DQDPVNLLVFDDWQEEEEEQFCLQVVCVVVVHDSLVSVLLLLVLLVQVVVSCLVSQHAEYEYEDDACVVDHDDPVSNVSNLCSLVVSCVVCLVVCQVSLEAEEEDADPVPHDPVSVVSSVVSNVSNVPRRGHYYYYYYNHFQVVQLVQLVVVQVVCVVVPNDDPVPDDDLVSCCSGRCNVHQQTQEYEYEQDDDDCRRPNPPRCPNHHYHYYNHRSSRCHPVNVSVSSVVVRVVVVDDDDD

InterPro domains:
  IPR001441 Decaprenyl diphosphate synthase-like [MF_01139] (31-259)
  IPR001441 Decaprenyl diphosphate synthase-like [PF01255] (38-258)
  IPR001441 Decaprenyl diphosphate synthase-like [PTHR10291] (11-258)
  IPR001441 Decaprenyl diphosphate synthase-like [TIGR00055] (31-258)
  IPR001441 Decaprenyl diphosphate synthase-like [cd00475] (34-252)
  IPR018520 Di-trans-poly-cis-decaprenylcistransferase-like, conserved site [PS01066] (204-221)
  IPR036424 Decaprenyl diphosphate synthase-like superfamily [G3DSA:3.40.1180.10] (13-260)
  IPR036424 Decaprenyl diphosphate synthase-like superfamily [SSF64005] (29-253)

Radius of gyration: 18.68 Å; Cα contacts (8 Å, |Δi|>4): 360; chains: 1; bounding box: 51×46×49 Å